Protein AF-A0A957RPV6-F1 (afdb_monomer_lite)

pLDDT: mean 77.23, std 12.32, range [49.19, 95.44]

Radius of gyration: 27.07 Å; chains: 1; bounding box: 62×51×70 Å

Foldseek 3Di:
DLVVLLVVLLPDLFDDCVSVVVSVVVVVVVVVVLVVCCVPVHVVVSVVVVCVVVVVVVVVVVVVLVVQQVPDDDLFFDRHDDQKDWDPQLVVVLVVQLVLCCVLPVGSQEAAEEEEDAPDGDPQNCVSNVSRPNYDYYPAAAPVNCVVVVQVVVPQSRDHKYKYWPVCVVVHHDDDQKDKDKTWTMFGHDPVLAQDDDPPDPPVVPDVSCCCNRHVSQVSCCVPGVGDPDRTDTTMMMIIDGD

Structure (mmCIF, N/CA/C/O backbone):
data_AF-A0A957RPV6-F1
#
_entry.id   AF-A0A957RPV6-F1
#
loop_
_atom_site.group_PDB
_atom_site.id
_atom_site.type_symbol
_atom_site.label_atom_id
_atom_site.label_alt_id
_atom_site.label_comp_id
_atom_site.label_asym_id
_atom_site.label_entity_id
_atom_site.label_seq_id
_atom_site.pdbx_PDB_ins_code
_atom_site.Cartn_x
_atom_site.Cartn_y
_atom_site.Cartn_z
_atom_site.occupancy
_atom_site.B_iso_or_equiv
_atom_site.auth_seq_id
_atom_site.auth_comp_id
_atom_site.auth_asym_id
_atom_site.auth_atom_id
_atom_site.pdbx_PDB_model_num
ATOM 1 N N . ALA A 1 1 ? 30.467 -0.578 -17.329 1.00 50.47 1 ALA A N 1
ATOM 2 C CA . ALA A 1 1 ? 31.088 0.762 -17.225 1.00 50.47 1 ALA A CA 1
ATOM 3 C C . ALA A 1 1 ? 30.046 1.878 -17.098 1.00 50.47 1 ALA A C 1
ATOM 5 O O . ALA A 1 1 ? 30.067 2.561 -16.087 1.00 50.47 1 ALA A O 1
ATOM 6 N N . GLY A 1 2 ? 29.098 2.039 -18.035 1.00 51.81 2 GLY A N 1
ATOM 7 C CA . GLY A 1 2 ? 28.093 3.123 -17.979 1.00 51.81 2 GLY A CA 1
ATOM 8 C C . GLY A 1 2 ? 27.255 3.182 -16.691 1.00 51.81 2 GLY A C 1
ATOM 9 O O . GLY A 1 2 ? 27.074 4.257 -16.133 1.00 51.81 2 GLY A O 1
ATOM 10 N N . ALA A 1 3 ? 26.837 2.031 -16.149 1.00 54.25 3 ALA A N 1
ATOM 11 C CA . ALA A 1 3 ? 26.107 1.977 -14.876 1.00 54.25 3 ALA A CA 1
ATOM 12 C C . ALA A 1 3 ? 26.924 2.502 -13.676 1.00 54.25 3 ALA A C 1
ATOM 14 O O . ALA A 1 3 ? 26.366 3.135 -12.790 1.00 54.25 3 ALA A O 1
ATOM 15 N N . ILE A 1 4 ? 28.245 2.289 -13.669 1.00 61.09 4 ILE A N 1
ATOM 16 C CA . ILE A 1 4 ? 29.150 2.757 -12.604 1.00 61.09 4 ILE A CA 1
ATOM 17 C C . ILE A 1 4 ? 29.289 4.283 -12.665 1.00 61.09 4 ILE A C 1
ATOM 19 O O . ILE A 1 4 ? 29.275 4.951 -11.637 1.00 61.09 4 ILE A O 1
ATOM 23 N N . TRP A 1 5 ? 29.347 4.844 -13.874 1.00 58.66 5 TRP A N 1
ATOM 24 C CA . TRP A 1 5 ? 29.376 6.293 -14.076 1.00 58.66 5 TRP A CA 1
ATOM 25 C C . TRP A 1 5 ? 28.043 6.963 -13.735 1.00 58.66 5 TRP A C 1
ATOM 27 O O . TRP A 1 5 ? 28.047 8.044 -13.159 1.00 58.66 5 TRP A O 1
ATOM 37 N N . LEU A 1 6 ? 26.913 6.304 -14.007 1.00 61.31 6 LEU A N 1
ATOM 38 C CA . LEU A 1 6 ? 25.592 6.750 -13.554 1.00 61.31 6 LEU A CA 1
ATOM 39 C C . LEU A 1 6 ? 25.479 6.744 -12.023 1.00 61.31 6 LEU A C 1
ATOM 41 O O . LEU A 1 6 ? 24.984 7.702 -11.443 1.00 61.31 6 LEU A O 1
ATOM 45 N N . VAL A 1 7 ? 25.980 5.700 -11.359 1.00 63.81 7 VAL A N 1
ATOM 46 C CA . VAL A 1 7 ? 26.051 5.624 -9.889 1.00 63.81 7 VAL A CA 1
ATOM 47 C C . VAL A 1 7 ? 26.900 6.766 -9.320 1.00 63.81 7 VAL A C 1
ATOM 49 O O . VAL A 1 7 ? 26.442 7.472 -8.423 1.00 63.81 7 VAL A O 1
ATOM 52 N N . ALA A 1 8 ? 28.089 6.996 -9.884 1.00 64.19 8 ALA A N 1
ATOM 53 C CA . ALA A 1 8 ? 28.984 8.077 -9.473 1.00 64.19 8 ALA A CA 1
ATOM 54 C C . ALA A 1 8 ? 28.375 9.472 -9.707 1.00 64.19 8 ALA A C 1
ATOM 56 O O . ALA A 1 8 ? 28.520 10.355 -8.866 1.00 64.19 8 ALA A O 1
ATOM 57 N N . LEU A 1 9 ? 27.644 9.659 -10.812 1.00 64.44 9 LEU A N 1
ATOM 58 C CA . LEU A 1 9 ? 26.913 10.890 -11.115 1.00 64.44 9 LEU A CA 1
ATOM 59 C C . LEU A 1 9 ? 25.858 11.179 -10.039 1.00 64.44 9 LEU A C 1
ATOM 61 O O . LEU A 1 9 ? 25.824 12.273 -9.486 1.00 64.44 9 LEU A O 1
ATOM 65 N N . VAL A 1 10 ? 25.021 10.189 -9.721 1.00 61.78 10 VAL A N 1
ATOM 66 C CA . VAL A 1 10 ? 23.918 10.333 -8.759 1.00 61.78 10 VAL A CA 1
ATOM 67 C C . VAL A 1 10 ? 24.421 10.631 -7.342 1.00 61.78 10 VAL A C 1
ATOM 69 O O . VAL A 1 10 ? 23.746 11.319 -6.564 1.00 61.78 10 VAL A O 1
ATOM 72 N N . ASP A 1 11 ? 25.611 10.139 -7.000 1.00 63.66 11 ASP A N 1
ATOM 73 C CA . ASP A 1 11 ? 26.212 10.405 -5.698 1.00 63.66 11 ASP A CA 1
ATOM 74 C C . ASP A 1 11 ? 26.981 11.733 -5.641 1.00 63.66 11 ASP A C 1
ATOM 76 O O . ASP A 1 11 ? 27.025 12.375 -4.587 1.00 63.66 11 ASP A O 1
ATOM 80 N N . SER A 1 12 ? 27.485 12.213 -6.783 1.00 61.56 12 SER A N 1
ATOM 81 C CA . SER A 1 12 ? 28.181 13.495 -6.880 1.00 61.56 12 SER A CA 1
ATOM 82 C C . SER A 1 12 ? 27.259 14.682 -6.557 1.00 61.56 12 SER A C 1
ATOM 84 O O . SER A 1 12 ? 26.173 14.846 -7.117 1.00 61.56 12 SER A O 1
ATOM 86 N N . GLN A 1 13 ? 27.692 15.527 -5.617 1.00 56.91 13 GLN A N 1
ATOM 87 C CA . GLN A 1 13 ? 26.966 16.743 -5.222 1.00 56.91 13 GLN A CA 1
ATOM 88 C C . GLN A 1 13 ? 27.182 17.918 -6.187 1.00 56.91 13 GLN A C 1
ATOM 90 O O . GLN A 1 13 ? 26.476 18.917 -6.099 1.00 56.91 13 GLN A O 1
ATOM 95 N N . ILE A 1 14 ? 28.150 17.804 -7.100 1.00 58.06 14 ILE A N 1
ATOM 96 C CA . ILE A 1 14 ? 28.590 18.881 -7.986 1.00 58.06 14 ILE A CA 1
ATOM 97 C C . ILE A 1 14 ? 28.257 18.508 -9.431 1.00 58.06 14 ILE A C 1
ATOM 99 O O . ILE A 1 14 ? 28.672 17.444 -9.894 1.00 58.06 14 ILE A O 1
ATOM 103 N N . VAL A 1 15 ? 27.560 19.393 -10.154 1.00 52.28 15 VAL A N 1
ATOM 104 C CA . VAL A 1 15 ? 27.374 19.292 -11.607 1.00 52.28 15 VAL A CA 1
ATOM 105 C C . VAL A 1 15 ? 28.729 19.456 -12.263 1.00 52.28 15 VAL A C 1
ATOM 107 O O . VAL A 1 15 ? 29.213 20.557 -12.504 1.00 52.28 15 VAL A O 1
ATOM 110 N N . SER A 1 16 ? 29.356 18.334 -12.575 1.00 59.56 16 SER A N 1
ATOM 111 C CA . SER A 1 16 ? 30.389 18.304 -13.595 1.00 59.56 16 SER A CA 1
ATOM 112 C C . SER A 1 16 ? 29.734 17.767 -14.866 1.00 59.56 16 SER A C 1
ATOM 114 O O . SER A 1 16 ? 29.101 16.715 -14.858 1.00 59.56 16 SER A O 1
ATOM 116 N N . GLY A 1 17 ? 29.849 18.488 -15.985 1.00 58.00 17 GLY A N 1
ATOM 117 C CA . GLY A 1 17 ? 29.383 17.985 -17.289 1.00 58.00 17 GLY A CA 1
ATOM 118 C C . GLY A 1 17 ? 30.161 16.743 -17.749 1.00 58.00 17 GLY A C 1
ATOM 119 O O . GLY A 1 17 ? 29.689 15.950 -18.559 1.00 58.00 17 GLY A O 1
ATOM 120 N N . GLN A 1 18 ? 31.350 16.540 -17.183 1.00 61.31 18 GLN A N 1
ATOM 121 C CA . GLN A 1 18 ? 32.288 15.473 -17.508 1.00 61.31 18 GLN A CA 1
ATOM 122 C C . GLN A 1 18 ? 31.727 14.043 -17.331 1.00 61.31 18 GLN A C 1
ATOM 124 O O . GLN A 1 18 ? 31.841 13.264 -18.279 1.00 61.31 18 GLN A O 1
ATOM 129 N N . PRO A 1 19 ? 31.088 13.651 -16.210 1.00 62.94 19 PRO A N 1
ATOM 130 C CA . PRO A 1 19 ? 30.447 12.339 -16.068 1.00 62.94 19 PRO A CA 1
ATOM 131 C C . PRO A 1 19 ? 29.259 12.124 -17.019 1.00 62.94 19 PRO A C 1
ATOM 133 O O . PRO A 1 19 ? 29.099 11.014 -17.527 1.00 62.94 19 PRO A O 1
ATOM 136 N N . TRP A 1 20 ? 28.473 13.164 -17.322 1.00 58.56 20 TRP A N 1
ATOM 137 C CA . TRP A 1 20 ? 27.361 13.088 -18.283 1.00 58.56 20 TRP A CA 1
ATOM 138 C C . TRP A 1 20 ? 27.867 12.795 -19.701 1.00 58.56 20 TRP A C 1
ATOM 140 O O . TRP A 1 20 ? 27.419 11.846 -20.348 1.00 58.56 20 TRP A O 1
ATOM 150 N N . PHE A 1 21 ? 28.874 13.552 -20.151 1.00 70.75 21 PHE A N 1
ATOM 151 C CA . PHE A 1 21 ? 29.533 13.332 -21.439 1.00 70.75 21 PHE A CA 1
ATOM 152 C C . PHE A 1 21 ? 30.229 11.972 -21.503 1.00 70.75 21 PHE A C 1
ATOM 154 O O . PHE A 1 21 ? 30.097 11.262 -22.496 1.00 70.75 21 PHE A O 1
ATOM 161 N N . THR A 1 22 ? 30.923 11.566 -20.440 1.00 72.56 22 THR A N 1
ATOM 162 C CA . THR A 1 22 ? 31.621 10.271 -20.397 1.00 72.56 22 THR A CA 1
ATOM 163 C C . THR A 1 22 ? 30.636 9.102 -20.479 1.00 72.56 22 THR A C 1
ATOM 165 O O . THR A 1 22 ? 30.863 8.153 -21.230 1.00 72.56 22 THR A O 1
ATOM 168 N N . GLY A 1 23 ? 29.509 9.179 -19.764 1.00 70.69 23 GLY A N 1
ATOM 169 C CA . GLY A 1 23 ? 28.440 8.185 -19.842 1.00 70.69 23 GLY A CA 1
ATOM 170 C C . GLY A 1 23 ? 27.848 8.071 -21.249 1.00 70.69 23 GLY A C 1
ATOM 171 O O . GLY A 1 23 ? 27.766 6.965 -21.789 1.00 70.69 23 GLY A O 1
ATOM 172 N N . LEU A 1 24 ? 27.511 9.209 -21.869 1.00 77.25 24 LEU A N 1
ATOM 173 C CA . LEU A 1 24 ? 27.010 9.263 -23.246 1.00 77.25 24 LEU A CA 1
ATOM 174 C C . LEU A 1 24 ? 28.010 8.689 -24.251 1.00 77.25 24 LEU A C 1
ATOM 176 O O . LEU A 1 24 ? 27.625 7.884 -25.095 1.00 77.25 24 LEU A O 1
ATOM 180 N N . ILE A 1 25 ? 29.290 9.050 -24.135 1.00 78.62 25 ILE A N 1
ATOM 181 C CA . ILE A 1 25 ? 30.355 8.560 -25.017 1.00 78.62 25 ILE A CA 1
ATOM 182 C C . ILE A 1 25 ? 30.488 7.042 -24.909 1.00 78.62 25 ILE A C 1
ATOM 184 O O . ILE A 1 25 ? 30.585 6.374 -25.932 1.00 78.62 25 ILE A O 1
ATOM 188 N N . ILE A 1 26 ? 30.439 6.473 -23.701 1.00 77.62 26 ILE A N 1
ATOM 189 C CA . ILE A 1 26 ? 30.526 5.018 -23.508 1.00 77.62 26 ILE A CA 1
ATOM 190 C C . ILE A 1 26 ? 29.322 4.303 -24.134 1.00 77.62 26 ILE A C 1
ATOM 192 O O . ILE A 1 26 ? 29.495 3.260 -24.769 1.00 77.62 26 ILE A O 1
ATOM 196 N N . VAL A 1 27 ? 28.109 4.842 -23.977 1.00 78.75 27 VAL A N 1
ATOM 197 C CA . VAL A 1 27 ? 26.897 4.272 -24.593 1.00 78.75 27 VAL A CA 1
ATOM 198 C C . VAL A 1 27 ? 26.963 4.375 -26.117 1.00 78.75 27 VAL A C 1
ATOM 200 O O . VAL A 1 27 ? 26.711 3.384 -26.801 1.00 78.75 27 VAL A O 1
ATOM 203 N N . ALA A 1 28 ? 27.368 5.529 -26.648 1.00 80.06 28 ALA A N 1
ATOM 204 C CA . ALA A 1 28 ? 27.536 5.749 -28.080 1.00 80.06 28 ALA A CA 1
ATOM 205 C C . ALA A 1 28 ? 28.601 4.816 -28.676 1.00 80.06 28 ALA A C 1
ATOM 207 O O . ALA A 1 28 ? 28.332 4.149 -29.669 1.00 80.06 28 ALA A O 1
ATOM 208 N N . LEU A 1 29 ? 29.768 4.684 -28.034 1.00 83.75 29 LEU A N 1
ATOM 209 C CA . LEU A 1 29 ? 30.806 3.725 -28.428 1.00 83.75 29 LEU A CA 1
ATOM 210 C C . LEU A 1 29 ? 30.288 2.289 -28.399 1.00 83.75 29 LEU A C 1
ATOM 212 O O . LEU A 1 29 ? 30.548 1.531 -29.327 1.00 83.75 29 LEU A O 1
ATOM 216 N N . SER A 1 30 ? 29.521 1.921 -27.371 1.00 80.81 30 SER A N 1
ATOM 217 C CA . SER A 1 30 ? 28.928 0.583 -27.279 1.00 80.81 30 SER A CA 1
ATOM 218 C C . SER A 1 30 ? 27.969 0.320 -28.444 1.00 80.81 30 SER A C 1
ATOM 220 O O . SER A 1 30 ? 28.040 -0.738 -29.064 1.00 80.81 30 SER A O 1
ATOM 222 N N . LEU A 1 31 ? 27.115 1.289 -28.792 1.00 82.56 31 LEU A N 1
ATOM 223 C CA . LEU A 1 31 ? 26.219 1.206 -29.950 1.00 82.56 31 LEU A CA 1
ATOM 224 C C . LEU A 1 31 ? 26.988 1.108 -31.270 1.00 82.56 31 LEU A C 1
ATOM 226 O O . LEU A 1 31 ? 26.661 0.269 -32.104 1.00 82.56 31 LEU A O 1
ATOM 230 N N . VAL A 1 32 ? 28.032 1.917 -31.448 1.00 85.50 32 VAL A N 1
ATOM 231 C CA . VAL A 1 32 ? 28.879 1.893 -32.648 1.00 85.50 32 VAL A CA 1
ATOM 232 C C . VAL A 1 32 ? 29.560 0.535 -32.808 1.00 85.50 32 VAL A C 1
ATOM 234 O O . VAL A 1 32 ? 29.538 -0.025 -33.901 1.00 85.50 32 VAL A O 1
ATOM 237 N N . VAL A 1 33 ? 30.093 -0.044 -31.729 1.00 84.44 33 VAL A N 1
ATOM 238 C CA . VAL A 1 33 ? 30.670 -1.398 -31.749 1.00 84.44 33 VAL A CA 1
ATOM 239 C C . VAL A 1 33 ? 29.626 -2.431 -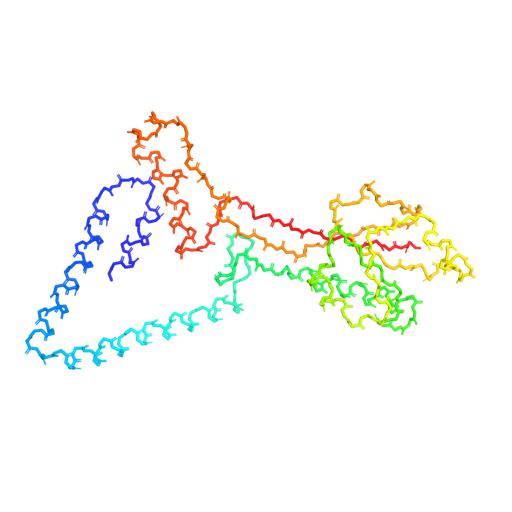32.174 1.00 84.44 33 VAL A C 1
ATOM 241 O O . VAL A 1 33 ? 29.920 -3.276 -33.016 1.00 84.44 33 VAL A O 1
ATOM 244 N N . TRP A 1 34 ? 28.396 -2.338 -31.662 1.00 79.62 34 TRP A N 1
ATOM 245 C CA . TRP A 1 34 ? 27.298 -3.223 -32.062 1.00 79.62 34 TRP A CA 1
ATOM 246 C C . TRP A 1 34 ? 26.922 -3.083 -33.541 1.00 79.62 34 TRP A C 1
ATOM 248 O O . TRP A 1 34 ? 26.699 -4.094 -34.203 1.00 79.62 34 TRP A O 1
ATOM 258 N N . VAL A 1 35 ? 26.881 -1.859 -34.074 1.00 79.94 35 VAL A N 1
ATOM 259 C CA . VAL A 1 35 ? 26.570 -1.594 -35.489 1.00 79.94 35 VAL A CA 1
ATOM 260 C C . VAL A 1 35 ? 27.681 -2.110 -36.405 1.00 79.94 35 VAL A C 1
ATOM 262 O O . VAL A 1 35 ? 27.394 -2.798 -37.383 1.00 79.94 35 VAL A O 1
ATOM 265 N N . ILE A 1 36 ? 28.947 -1.840 -36.070 1.00 83.06 36 ILE A N 1
ATOM 266 C CA . ILE A 1 36 ? 30.106 -2.335 -36.828 1.00 83.06 36 ILE A CA 1
ATOM 267 C C . ILE A 1 36 ? 30.135 -3.867 -36.805 1.00 83.06 36 ILE A C 1
ATOM 269 O O . ILE A 1 36 ? 30.323 -4.497 -37.844 1.00 83.06 36 ILE A O 1
ATOM 273 N N . TYR A 1 37 ? 29.889 -4.477 -35.644 1.00 80.50 37 TYR A N 1
ATOM 274 C CA . TYR A 1 37 ? 29.819 -5.929 -35.512 1.00 80.50 37 TYR A CA 1
ATOM 275 C C . TYR A 1 37 ? 28.658 -6.530 -36.315 1.00 80.50 37 TYR A C 1
ATOM 277 O O . TYR A 1 37 ? 28.858 -7.513 -37.022 1.00 80.50 37 TYR A O 1
ATOM 285 N N . GLY A 1 38 ? 27.465 -5.930 -36.270 1.00 78.06 38 GLY A N 1
ATOM 286 C CA . GLY A 1 38 ? 26.309 -6.379 -37.054 1.00 78.06 38 GLY A CA 1
ATOM 287 C C . GLY A 1 38 ? 26.544 -6.303 -38.563 1.00 78.06 38 GLY A C 1
ATOM 288 O O . GLY A 1 38 ? 26.146 -7.210 -39.295 1.00 78.06 38 GLY A O 1
ATOM 289 N N . PHE A 1 39 ? 27.259 -5.272 -39.017 1.00 82.81 39 PHE A N 1
ATOM 290 C CA . PHE A 1 39 ? 27.654 -5.119 -40.414 1.00 82.81 39 PHE A CA 1
ATOM 291 C C . PHE A 1 39 ? 28.691 -6.167 -40.856 1.00 82.81 39 PHE A C 1
ATOM 293 O O . PHE A 1 39 ? 28.585 -6.692 -41.960 1.00 82.81 39 PHE A O 1
ATOM 300 N N . TRP A 1 40 ? 29.666 -6.506 -40.003 1.00 80.19 40 TRP A N 1
ATOM 301 C CA . TRP A 1 40 ? 30.774 -7.411 -40.355 1.00 80.19 40 TRP A CA 1
ATOM 302 C C . TRP A 1 40 ? 30.456 -8.902 -40.140 1.00 80.19 40 TRP A C 1
ATOM 304 O O . TRP A 1 40 ? 30.838 -9.741 -40.949 1.00 80.19 40 TRP A O 1
ATOM 314 N N . ALA A 1 41 ? 29.749 -9.243 -39.059 1.00 78.06 41 ALA A N 1
ATOM 315 C CA . ALA A 1 41 ? 29.411 -10.619 -38.674 1.00 78.06 41 ALA A CA 1
ATOM 316 C C . ALA A 1 41 ? 28.014 -11.066 -39.150 1.00 78.06 41 ALA A C 1
ATOM 318 O O . ALA A 1 41 ? 27.671 -12.244 -39.056 1.00 78.06 41 ALA A O 1
ATOM 319 N N . GLY A 1 42 ? 27.205 -10.137 -39.664 1.00 83.44 42 GLY A N 1
ATOM 320 C CA . GLY A 1 42 ? 25.847 -10.385 -40.134 1.00 83.44 42 GLY A CA 1
ATOM 321 C C . GLY A 1 42 ? 24.777 -10.172 -39.057 1.00 83.44 42 GLY A C 1
ATOM 322 O O . GLY A 1 42 ? 24.879 -10.626 -37.913 1.00 83.44 42 GLY A O 1
ATOM 323 N N . TRP A 1 43 ? 23.683 -9.524 -39.463 1.00 81.06 43 TRP A N 1
ATOM 324 C CA . TRP A 1 43 ? 22.572 -9.125 -38.591 1.00 81.06 43 TRP A CA 1
ATOM 325 C C . TRP A 1 43 ? 21.897 -10.288 -37.849 1.00 81.06 43 TRP A C 1
ATOM 327 O O . TRP A 1 43 ? 21.434 -10.115 -36.725 1.00 81.06 43 TRP A O 1
ATOM 337 N N . GLY A 1 44 ? 21.873 -11.491 -38.432 1.00 82.81 44 GLY A N 1
ATOM 338 C CA . GLY A 1 44 ? 21.270 -12.668 -37.797 1.00 82.81 44 GLY A CA 1
ATOM 339 C C . GLY A 1 44 ? 22.041 -13.173 -36.569 1.00 82.81 44 GLY A C 1
ATOM 340 O O . GLY A 1 44 ? 21.429 -13.525 -35.560 1.00 82.81 44 GLY A O 1
ATOM 341 N N . LEU A 1 45 ? 23.379 -13.182 -36.625 1.00 82.31 45 LEU A N 1
ATOM 342 C CA . LEU A 1 45 ? 24.225 -13.552 -35.483 1.00 82.31 45 LEU A CA 1
ATOM 343 C C . LEU A 1 45 ? 24.192 -12.465 -34.407 1.00 82.31 45 LEU A C 1
ATOM 345 O O . LEU A 1 45 ? 24.051 -12.781 -33.225 1.00 82.31 45 LEU A O 1
ATOM 349 N N . MET A 1 46 ? 24.217 -11.196 -34.823 1.00 81.75 46 MET A N 1
ATOM 350 C CA . MET A 1 46 ? 24.040 -10.046 -33.936 1.00 81.75 46 MET A CA 1
ATOM 351 C C . MET A 1 46 ? 22.716 -10.125 -33.162 1.00 81.75 46 MET A C 1
ATOM 353 O O . MET A 1 46 ? 22.725 -10.004 -31.941 1.00 81.75 46 MET A O 1
ATOM 357 N N . ALA A 1 47 ? 21.591 -10.385 -33.836 1.00 79.56 47 ALA A N 1
ATOM 358 C CA . ALA A 1 47 ? 20.279 -10.467 -33.195 1.00 79.56 47 ALA A CA 1
ATOM 359 C C . ALA A 1 47 ? 20.203 -11.594 -32.151 1.00 79.56 47 ALA A C 1
ATOM 361 O O . ALA A 1 47 ? 19.645 -11.399 -31.073 1.00 79.56 47 ALA A O 1
ATOM 362 N N . ARG A 1 48 ? 20.811 -12.756 -32.429 1.00 85.38 48 ARG A N 1
ATOM 363 C CA . ARG A 1 48 ? 20.892 -13.864 -31.461 1.00 85.38 48 ARG A CA 1
ATOM 364 C C . ARG A 1 48 ? 21.752 -13.499 -30.256 1.00 85.38 48 ARG A C 1
ATOM 366 O O . ARG A 1 48 ? 21.346 -13.744 -29.125 1.00 85.38 48 ARG A O 1
ATOM 373 N N . LEU A 1 49 ? 22.915 -12.890 -30.486 1.00 85.94 49 LEU A N 1
ATOM 374 C CA . LEU A 1 49 ? 23.800 -12.448 -29.409 1.00 85.94 49 LEU A CA 1
ATOM 375 C C . LEU A 1 49 ? 23.123 -11.375 -28.543 1.00 85.94 49 LEU A C 1
ATOM 377 O O . LEU A 1 49 ? 23.196 -11.436 -27.319 1.00 85.94 49 LEU A O 1
ATOM 381 N N . ALA A 1 50 ? 22.421 -10.430 -29.175 1.00 81.06 50 ALA A N 1
ATOM 382 C CA . ALA A 1 50 ? 21.644 -9.400 -28.497 1.00 81.06 50 ALA A CA 1
ATOM 383 C C . ALA A 1 50 ? 20.533 -10.036 -27.661 1.00 81.06 50 ALA A C 1
ATOM 385 O O . ALA A 1 50 ? 20.395 -9.707 -26.488 1.00 81.06 50 ALA A O 1
ATOM 386 N N . PHE A 1 51 ? 19.796 -10.997 -28.219 1.00 87.12 51 PHE A N 1
ATOM 387 C CA . PHE A 1 51 ? 18.765 -11.726 -27.489 1.00 87.12 51 PHE A CA 1
ATOM 388 C C . PHE A 1 51 ? 19.321 -12.414 -26.236 1.00 87.12 51 PHE A C 1
ATOM 390 O O . PHE A 1 51 ? 18.763 -12.236 -25.157 1.00 87.12 51 PHE A O 1
ATOM 397 N N . TYR A 1 52 ? 20.442 -13.137 -26.335 1.00 89.06 52 TYR A N 1
ATOM 398 C CA . TYR A 1 52 ? 21.064 -13.761 -25.161 1.00 89.06 52 TYR A CA 1
ATOM 399 C C . TYR A 1 52 ? 21.566 -12.732 -24.151 1.00 89.06 52 TYR A C 1
ATOM 401 O O . TYR A 1 52 ? 21.370 -12.909 -22.951 1.00 89.06 52 TYR A O 1
ATOM 409 N N . PHE A 1 53 ? 22.181 -11.647 -24.618 1.00 84.75 53 PHE A N 1
ATOM 410 C CA . PHE A 1 53 ? 22.701 -10.598 -23.749 1.00 84.75 53 PHE A CA 1
ATOM 411 C C . PHE A 1 53 ? 21.581 -9.871 -22.994 1.00 84.75 53 PHE A C 1
ATOM 413 O O . PHE A 1 53 ? 21.605 -9.804 -21.766 1.00 84.75 53 PHE A O 1
ATOM 420 N N . TYR A 1 54 ? 20.575 -9.360 -23.707 1.00 83.56 54 TYR A N 1
ATOM 421 C CA . TYR A 1 54 ? 19.435 -8.676 -23.100 1.00 83.56 54 TYR A CA 1
ATOM 422 C C . TYR A 1 54 ? 18.559 -9.638 -22.297 1.00 83.56 54 TYR A C 1
ATOM 424 O O . TYR A 1 54 ? 18.059 -9.255 -21.245 1.00 83.56 54 TYR A O 1
ATOM 432 N N . GLY A 1 55 ? 18.424 -10.892 -22.730 1.00 90.00 55 GLY A N 1
ATOM 433 C CA . GLY A 1 55 ? 17.741 -11.939 -21.975 1.00 90.00 55 GLY A CA 1
ATOM 434 C C . GLY A 1 55 ? 18.431 -12.225 -20.641 1.00 90.00 55 GLY A C 1
ATOM 435 O O . GLY A 1 55 ? 17.775 -12.221 -19.604 1.00 90.00 55 GLY A O 1
ATOM 436 N N . ALA A 1 56 ? 19.756 -12.388 -20.638 1.00 88.62 56 ALA A N 1
ATOM 437 C CA . ALA A 1 56 ? 20.535 -12.562 -19.413 1.00 88.62 56 ALA A CA 1
ATOM 438 C C . ALA A 1 56 ? 20.473 -11.321 -18.509 1.00 88.62 56 ALA A C 1
ATOM 440 O O . ALA A 1 56 ? 20.346 -11.455 -17.294 1.00 88.62 56 ALA A O 1
ATOM 441 N N . LEU A 1 57 ? 20.512 -10.118 -19.092 1.00 84.88 57 LEU A N 1
ATOM 442 C CA . LEU A 1 57 ? 20.354 -8.861 -18.360 1.00 84.88 57 LEU A CA 1
ATOM 443 C C . LEU A 1 57 ? 18.980 -8.780 -17.682 1.00 84.88 57 LEU A C 1
ATOM 445 O O . LEU A 1 57 ? 18.904 -8.475 -16.494 1.00 84.88 57 LEU A O 1
ATOM 449 N N . LEU A 1 58 ? 17.906 -9.068 -18.420 1.00 85.38 58 LEU A N 1
ATOM 450 C CA . LEU A 1 58 ? 16.545 -9.081 -17.890 1.00 85.38 58 LEU A CA 1
ATOM 451 C C . LEU A 1 58 ? 16.396 -10.137 -16.798 1.00 85.38 58 LEU A C 1
ATOM 453 O O . LEU A 1 58 ? 15.864 -9.825 -15.741 1.00 85.38 58 LEU A O 1
ATOM 457 N N . LEU A 1 59 ? 16.939 -11.338 -16.998 1.00 88.69 59 LEU A N 1
ATOM 458 C CA . LEU A 1 59 ? 16.910 -12.405 -16.000 1.00 88.69 59 LEU A CA 1
ATOM 459 C C . LEU A 1 59 ? 17.658 -11.999 -14.724 1.00 88.69 59 LEU A C 1
ATOM 461 O O . LEU A 1 59 ? 17.138 -12.178 -13.626 1.00 88.69 59 LEU A O 1
ATOM 465 N N . ALA A 1 60 ? 18.838 -11.387 -14.848 1.00 83.50 60 ALA A N 1
ATOM 466 C CA . ALA A 1 60 ? 19.581 -10.858 -13.707 1.00 83.50 60 ALA A CA 1
ATOM 467 C C . ALA A 1 60 ? 18.804 -9.750 -12.975 1.00 83.50 60 ALA A C 1
ATOM 469 O O . ALA A 1 60 ? 18.797 -9.717 -11.744 1.00 83.50 60 ALA A O 1
ATOM 470 N N . LEU A 1 61 ? 18.118 -8.867 -13.712 1.00 79.00 61 LEU A N 1
ATOM 471 C CA . LEU A 1 61 ? 17.238 -7.850 -13.132 1.00 79.00 61 LEU A CA 1
ATOM 472 C C . LEU A 1 61 ? 16.051 -8.485 -12.403 1.00 79.00 61 LEU A C 1
ATOM 474 O O . LEU A 1 61 ? 15.768 -8.081 -11.282 1.00 79.00 61 LEU A O 1
ATOM 478 N N . THR A 1 62 ? 15.410 -9.506 -12.975 1.00 80.88 62 THR A N 1
ATOM 479 C CA . THR A 1 62 ? 14.310 -10.234 -12.331 1.00 80.88 62 THR A CA 1
ATOM 480 C C . THR A 1 62 ? 14.771 -10.901 -11.040 1.00 80.88 62 THR A C 1
ATOM 482 O O . THR A 1 62 ? 14.166 -10.671 -9.998 1.00 80.88 62 THR A O 1
ATOM 485 N N . VAL A 1 63 ? 15.877 -11.653 -11.071 1.00 83.69 63 VAL A N 1
ATOM 486 C CA . VAL A 1 63 ? 16.444 -12.305 -9.877 1.00 83.69 63 VAL A CA 1
ATOM 487 C C . VAL A 1 63 ? 16.784 -11.271 -8.806 1.00 83.69 63 VAL A C 1
ATOM 489 O O . VAL A 1 63 ? 16.446 -11.458 -7.637 1.00 83.69 63 VAL A O 1
ATOM 492 N N . ARG A 1 64 ? 17.395 -10.144 -9.194 1.00 78.69 64 ARG A N 1
ATOM 493 C CA . ARG A 1 64 ? 17.679 -9.035 -8.279 1.00 78.69 64 ARG A CA 1
ATOM 494 C C . ARG A 1 64 ? 16.399 -8.460 -7.673 1.00 78.69 64 ARG A C 1
ATOM 496 O O . ARG A 1 64 ? 16.357 -8.261 -6.463 1.00 78.69 64 ARG A O 1
ATOM 503 N N . SER A 1 65 ? 15.372 -8.193 -8.478 1.00 69.12 65 SER A N 1
ATOM 504 C CA . SER A 1 65 ? 14.094 -7.656 -8.000 1.00 69.12 65 SER A CA 1
ATOM 505 C C . SER A 1 65 ? 13.405 -8.614 -7.029 1.00 69.12 65 SER A C 1
ATOM 507 O O . SER A 1 65 ? 12.954 -8.177 -5.974 1.00 69.12 65 SER A O 1
ATOM 509 N N . THR A 1 66 ? 13.387 -9.916 -7.329 1.00 78.81 66 THR A N 1
ATOM 510 C CA . THR A 1 66 ? 12.854 -10.950 -6.428 1.00 78.81 66 THR A CA 1
ATOM 511 C C . THR A 1 66 ? 13.641 -11.019 -5.123 1.00 78.81 66 THR A C 1
ATOM 513 O O . THR A 1 66 ? 13.049 -11.109 -4.051 1.00 78.81 66 THR A O 1
ATOM 516 N N . TRP A 1 67 ? 14.970 -10.929 -5.189 1.00 73.25 67 TRP A N 1
ATOM 517 C CA . TRP A 1 67 ? 15.809 -10.912 -3.994 1.00 73.25 67 TRP A CA 1
ATOM 518 C C . TRP A 1 67 ? 15.546 -9.680 -3.119 1.00 73.25 67 TRP A C 1
ATOM 520 O O . TRP A 1 67 ? 15.408 -9.807 -1.905 1.00 73.25 67 TRP A O 1
ATOM 530 N N . GLN A 1 68 ? 15.424 -8.493 -3.723 1.00 66.62 68 GLN A N 1
ATOM 531 C CA . GLN A 1 68 ? 15.118 -7.259 -2.991 1.00 66.62 68 GLN A CA 1
ATOM 532 C C . GLN A 1 68 ? 13.736 -7.301 -2.332 1.00 66.62 68 GLN A C 1
ATOM 534 O O . GLN A 1 68 ? 13.616 -6.882 -1.185 1.00 66.62 68 GLN A O 1
ATOM 539 N N . LEU A 1 69 ? 12.724 -7.863 -3.002 1.00 65.94 69 LEU A N 1
ATOM 540 C CA . LEU A 1 69 ? 11.387 -8.065 -2.424 1.00 65.94 69 LEU A CA 1
ATOM 541 C C . LEU A 1 69 ? 11.410 -8.926 -1.155 1.00 65.94 69 LEU A C 1
ATOM 543 O O . LEU A 1 69 ? 10.572 -8.744 -0.282 1.00 65.94 69 LEU A O 1
ATOM 547 N N . ASN A 1 70 ? 12.363 -9.854 -1.048 1.00 67.69 70 ASN A N 1
ATOM 548 C CA . ASN A 1 70 ? 12.447 -10.773 0.083 1.00 67.69 70 ASN A CA 1
ATOM 549 C C . ASN A 1 70 ? 13.275 -10.226 1.263 1.00 67.69 70 ASN A C 1
ATOM 551 O O . ASN A 1 70 ? 13.269 -10.818 2.336 1.00 67.69 70 ASN A O 1
ATOM 555 N N . GLN A 1 71 ? 14.043 -9.148 1.066 1.00 60.12 71 GLN A N 1
ATOM 556 C CA . GLN A 1 71 ? 15.071 -8.709 2.026 1.00 60.12 71 GLN A CA 1
ATOM 557 C C . GLN A 1 71 ? 15.008 -7.218 2.392 1.00 60.12 71 GLN A C 1
ATOM 559 O O . GLN A 1 71 ? 15.638 -6.815 3.366 1.00 60.12 71 GLN A O 1
ATOM 564 N N . MET A 1 72 ? 14.298 -6.374 1.634 1.00 57.69 72 MET A N 1
ATOM 565 C CA . MET A 1 72 ? 14.289 -4.922 1.852 1.00 57.69 72 MET A CA 1
ATOM 566 C C . MET A 1 72 ? 12.910 -4.427 2.291 1.00 57.69 72 MET A C 1
ATOM 568 O O . MET A 1 72 ? 12.065 -4.100 1.463 1.00 57.69 72 MET A O 1
ATOM 572 N N . PHE A 1 73 ? 12.728 -4.307 3.607 1.00 58.81 73 PHE A N 1
ATOM 573 C CA . PHE A 1 73 ? 11.702 -3.460 4.212 1.00 58.81 73 PHE A CA 1
ATOM 574 C C . PHE A 1 73 ? 12.419 -2.275 4.859 1.00 58.81 73 PHE A C 1
ATOM 576 O O . PHE A 1 73 ? 13.032 -2.409 5.915 1.00 58.81 73 PHE A O 1
ATOM 583 N N . GLY A 1 74 ? 12.421 -1.127 4.187 1.00 62.47 74 GLY A N 1
ATOM 584 C CA . GLY A 1 74 ? 12.977 0.106 4.730 1.00 62.47 74 GLY A CA 1
ATOM 585 C C . GLY A 1 74 ? 11.992 1.243 4.526 1.00 62.47 74 GLY A C 1
ATOM 586 O O . GLY A 1 74 ? 11.582 1.498 3.402 1.00 62.47 74 GLY A O 1
ATOM 587 N N . LEU A 1 75 ? 11.650 1.973 5.589 1.00 62.88 75 LEU A N 1
ATOM 588 C CA . LEU A 1 75 ? 10.718 3.109 5.506 1.00 62.88 75 LEU A CA 1
ATOM 589 C C . LEU A 1 75 ? 11.167 4.158 4.466 1.00 62.88 75 LEU A C 1
ATOM 591 O O . LEU A 1 75 ? 10.353 4.762 3.780 1.00 62.88 75 LEU A O 1
ATOM 595 N N . MET A 1 76 ? 12.480 4.320 4.275 1.00 68.44 76 MET A N 1
ATOM 596 C CA . MET A 1 76 ? 13.062 5.277 3.322 1.00 68.44 76 MET A CA 1
ATOM 597 C C . MET A 1 76 ? 13.346 4.692 1.925 1.00 68.44 76 MET A C 1
ATOM 599 O O . MET A 1 76 ? 13.882 5.397 1.064 1.00 68.44 76 MET A O 1
ATOM 603 N N . GLN A 1 77 ? 13.040 3.410 1.696 1.00 69.88 77 GLN A N 1
ATOM 604 C CA . GLN A 1 77 ? 13.330 2.705 0.449 1.00 69.88 77 GLN A CA 1
ATOM 605 C C . GLN A 1 77 ? 12.178 1.735 0.100 1.00 69.88 77 GLN A C 1
ATOM 607 O O . GLN A 1 77 ? 12.099 0.664 0.701 1.00 69.88 77 GLN A O 1
ATOM 612 N N . PRO A 1 78 ? 11.304 2.064 -0.875 1.00 64.00 78 PRO A N 1
ATOM 613 C CA . PRO A 1 78 ? 10.253 1.176 -1.338 1.00 64.00 78 PRO A CA 1
ATOM 614 C C . PRO A 1 78 ? 10.844 -0.150 -1.815 1.00 64.00 78 PRO A C 1
ATOM 616 O O . PRO A 1 78 ? 11.836 -0.189 -2.553 1.00 64.00 78 PRO A O 1
ATOM 619 N N . GLY A 1 79 ? 10.185 -1.241 -1.436 1.00 62.16 79 GLY A N 1
ATOM 620 C CA . GLY A 1 79 ? 10.459 -2.561 -1.982 1.00 62.16 79 GLY A CA 1
ATOM 621 C C . GLY A 1 79 ? 9.929 -2.679 -3.415 1.00 62.16 79 GLY A C 1
ATOM 622 O O . GLY A 1 79 ? 8.734 -2.546 -3.669 1.00 62.16 79 GLY A O 1
ATOM 623 N N . GLY A 1 80 ? 10.806 -2.975 -4.374 1.00 64.12 80 GLY A N 1
ATOM 624 C CA . GLY A 1 80 ? 10.406 -3.283 -5.751 1.00 64.12 80 GLY A CA 1
ATOM 625 C C . GLY A 1 80 ? 10.042 -2.064 -6.614 1.00 64.12 80 GLY A C 1
ATOM 626 O O . GLY A 1 80 ? 10.726 -1.042 -6.596 1.00 64.12 80 GLY A O 1
ATOM 627 N N . ILE A 1 81 ? 9.021 -2.220 -7.467 1.00 66.31 81 ILE A N 1
ATOM 628 C CA . ILE A 1 81 ? 8.607 -1.230 -8.486 1.00 66.31 81 ILE A CA 1
ATOM 629 C C . ILE A 1 81 ? 7.266 -0.550 -8.180 1.00 66.31 81 ILE A C 1
ATOM 631 O O . ILE A 1 81 ? 6.807 0.268 -8.976 1.00 66.31 81 ILE A O 1
ATOM 635 N N . TRP A 1 82 ? 6.631 -0.897 -7.062 1.00 69.88 82 TRP A N 1
ATOM 636 C CA . TRP A 1 82 ? 5.282 -0.448 -6.731 1.00 69.88 82 TRP A CA 1
ATOM 637 C C . TRP A 1 82 ? 5.314 0.875 -5.952 1.00 69.88 82 TRP A C 1
ATOM 639 O O . TRP A 1 82 ? 6.185 1.053 -5.101 1.00 69.88 82 TRP A O 1
ATOM 649 N N . PRO A 1 83 ? 4.391 1.815 -6.234 1.00 73.12 83 PRO A N 1
ATOM 650 C CA . PRO A 1 83 ? 4.333 3.106 -5.547 1.00 73.12 83 PRO A CA 1
ATOM 651 C C . PRO A 1 83 ? 3.700 3.016 -4.155 1.00 73.12 83 PRO A C 1
ATOM 653 O O . PRO A 1 83 ? 3.779 3.96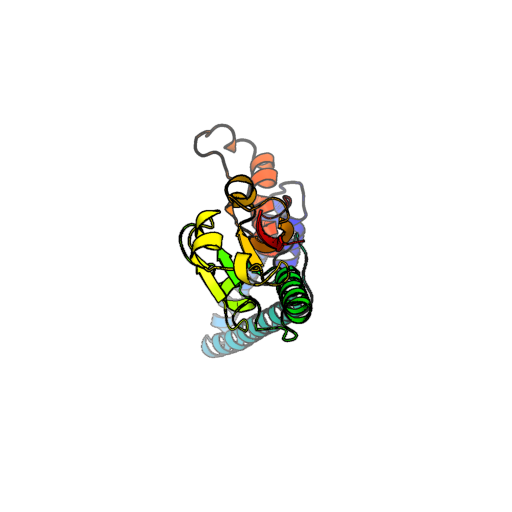8 -3.393 1.00 73.12 83 PRO A O 1
ATOM 656 N N . ALA A 1 84 ? 3.062 1.900 -3.816 1.00 79.19 84 ALA A N 1
ATOM 657 C CA . ALA A 1 84 ? 2.457 1.672 -2.516 1.00 79.19 84 ALA A CA 1
ATOM 658 C C . ALA A 1 84 ? 2.739 0.239 -2.073 1.00 79.19 84 ALA A C 1
ATOM 660 O O . ALA A 1 84 ? 2.751 -0.680 -2.900 1.00 79.19 84 ALA A O 1
ATOM 661 N N . SER A 1 85 ? 2.953 0.053 -0.776 1.00 81.06 85 SER A N 1
ATOM 662 C CA . SER A 1 85 ? 3.011 -1.269 -0.161 1.00 81.06 85 SER A CA 1
ATOM 663 C C . SER A 1 85 ? 2.275 -1.257 1.164 1.00 81.06 85 SER A C 1
ATOM 665 O O . SER A 1 85 ? 2.383 -0.298 1.929 1.00 81.06 85 SER A O 1
ATOM 667 N N . THR A 1 86 ? 1.584 -2.351 1.455 1.00 86.69 86 THR A N 1
ATOM 668 C CA . THR A 1 86 ? 0.979 -2.573 2.764 1.00 86.69 86 THR A CA 1
ATOM 669 C C . THR A 1 86 ? 2.054 -2.613 3.847 1.00 86.69 86 THR A C 1
ATOM 671 O O . THR A 1 86 ? 3.097 -3.251 3.670 1.00 86.69 86 THR A O 1
ATOM 674 N N . SER A 1 87 ? 1.799 -1.926 4.954 1.00 87.88 87 SER A N 1
ATOM 675 C CA . SER A 1 87 ? 2.667 -1.935 6.126 1.00 87.88 87 SER A CA 1
ATOM 676 C C . SER A 1 87 ? 2.655 -3.314 6.806 1.00 87.88 87 SER A C 1
ATOM 678 O O . SER A 1 87 ? 1.618 -3.988 6.822 1.00 87.88 87 SER A O 1
ATOM 680 N N . PRO A 1 88 ? 3.781 -3.772 7.385 1.00 84.81 88 PRO A N 1
ATOM 681 C CA . PRO A 1 88 ? 3.786 -4.968 8.225 1.00 84.81 88 PRO A CA 1
ATOM 682 C C . PRO A 1 88 ? 2.865 -4.848 9.452 1.00 84.81 88 PRO A C 1
ATOM 684 O O . PRO A 1 88 ? 2.382 -5.880 9.919 1.00 84.81 88 PRO A O 1
ATOM 687 N N . ASP A 1 89 ? 2.572 -3.630 9.919 1.00 89.56 89 ASP A N 1
ATOM 688 C CA . ASP A 1 89 ? 1.745 -3.366 11.107 1.00 89.56 89 ASP A CA 1
ATOM 689 C C . ASP A 1 89 ? 0.296 -3.836 10.941 1.00 89.56 89 ASP A C 1
ATOM 691 O O . ASP A 1 89 ? -0.351 -4.203 11.918 1.00 89.56 89 ASP A O 1
ATOM 695 N N . MET A 1 90 ? -0.184 -3.979 9.702 1.00 92.12 90 MET A N 1
ATOM 696 C CA . MET A 1 90 ? -1.479 -4.607 9.424 1.00 92.12 90 MET A CA 1
ATOM 697 C C . MET A 1 90 ? -1.585 -6.039 9.955 1.00 92.12 90 MET A C 1
ATOM 699 O O . MET A 1 90 ? -2.680 -6.503 10.262 1.00 92.12 90 MET A O 1
ATOM 703 N N . ARG A 1 91 ? -0.464 -6.759 10.091 1.00 91.94 91 ARG A N 1
ATOM 704 C CA . ARG A 1 91 ? -0.466 -8.087 10.725 1.00 91.94 91 ARG A CA 1
ATOM 705 C C . ARG A 1 91 ? -0.682 -7.992 12.233 1.00 91.94 91 ARG A C 1
ATOM 707 O O . ARG A 1 91 ? -1.352 -8.858 12.779 1.00 91.94 91 ARG A O 1
ATOM 714 N N . LEU A 1 92 ? -0.152 -6.947 12.870 1.00 93.75 92 LEU A N 1
ATOM 715 C CA . LEU A 1 92 ? -0.367 -6.678 14.293 1.00 93.75 92 LEU A CA 1
ATOM 716 C C . LEU A 1 92 ? -1.821 -6.286 14.550 1.00 93.75 92 LEU A C 1
ATOM 718 O O . LEU A 1 92 ? -2.415 -6.789 15.494 1.00 93.75 92 LEU A O 1
ATOM 722 N N . LEU A 1 93 ? -2.418 -5.477 13.666 1.00 94.50 93 LEU A N 1
ATOM 723 C CA . LEU A 1 93 ? -3.847 -5.168 13.731 1.00 94.50 93 LEU A CA 1
ATOM 724 C C . LEU A 1 93 ? -4.686 -6.453 13.728 1.00 94.50 93 LEU A C 1
ATOM 726 O O . LEU A 1 93 ? -5.552 -6.619 14.581 1.00 94.50 93 LEU A O 1
ATOM 730 N N . VAL A 1 94 ? -4.431 -7.368 12.786 1.00 94.75 94 VAL A N 1
ATOM 731 C CA . VAL A 1 94 ? -5.160 -8.647 12.717 1.00 94.75 94 VAL A CA 1
ATOM 732 C C . VAL A 1 94 ? -4.944 -9.473 13.983 1.00 94.75 94 VAL A C 1
ATOM 734 O O . VAL A 1 94 ? -5.918 -9.945 14.560 1.00 94.75 94 VAL A O 1
ATOM 737 N N . GLU A 1 95 ? -3.701 -9.605 14.450 1.00 95.44 95 GLU A N 1
ATOM 738 C CA . GLU A 1 95 ? -3.376 -10.360 15.665 1.00 95.44 95 GLU A CA 1
ATOM 739 C C . GLU A 1 95 ? -4.083 -9.790 16.905 1.00 95.44 95 GLU A C 1
ATOM 741 O O . GLU A 1 95 ? -4.647 -10.542 17.702 1.00 95.44 95 GLU A O 1
ATOM 746 N N . ASP A 1 96 ? -4.124 -8.465 17.053 1.00 94.19 96 ASP A N 1
ATOM 747 C CA . ASP A 1 96 ? -4.802 -7.808 18.168 1.00 94.19 96 ASP A CA 1
ATOM 748 C C . ASP A 1 96 ? -6.327 -7.937 18.070 1.00 94.19 96 ASP A C 1
ATOM 750 O O . ASP A 1 96 ? -6.985 -8.193 19.082 1.00 94.19 96 ASP A O 1
ATOM 754 N N . VAL A 1 97 ? -6.906 -7.847 16.867 1.00 94.25 97 VAL A N 1
ATOM 755 C CA . VAL A 1 97 ? -8.338 -8.106 16.646 1.00 94.25 97 VAL A CA 1
ATOM 756 C C . VAL A 1 97 ? -8.680 -9.559 16.984 1.00 94.25 97 VAL A C 1
ATOM 758 O O . VAL A 1 97 ? -9.640 -9.797 17.718 1.00 94.25 97 VAL A O 1
ATOM 761 N N . GLU A 1 98 ? -7.894 -10.531 16.521 1.00 94.69 98 GLU A N 1
ATOM 762 C CA . GLU A 1 98 ? -8.087 -11.953 16.829 1.00 94.69 98 GLU A CA 1
ATOM 763 C C . GLU A 1 98 ? -7.949 -12.226 18.330 1.00 94.69 98 GLU A C 1
ATOM 765 O O . GLU A 1 98 ? -8.743 -12.963 18.923 1.00 94.69 98 GLU A O 1
ATOM 770 N N . ARG A 1 99 ? -6.971 -11.593 18.983 1.00 93.69 99 ARG A N 1
ATOM 771 C CA . ARG A 1 99 ? -6.751 -11.711 20.424 1.00 93.69 99 ARG A CA 1
ATOM 772 C C . ARG A 1 99 ? -7.912 -11.126 21.220 1.00 93.69 99 ARG A C 1
ATOM 774 O O . ARG A 1 99 ? -8.382 -11.767 22.163 1.00 93.69 99 ARG A O 1
ATOM 781 N N . LEU A 1 100 ? -8.395 -9.942 20.845 1.00 90.94 100 LEU A N 1
ATOM 782 C CA . LEU A 1 100 ? -9.563 -9.311 21.462 1.00 90.94 100 LEU A CA 1
ATOM 783 C C . LEU A 1 100 ? -10.833 -10.123 21.204 1.00 90.94 100 LEU A C 1
ATOM 785 O O . LEU A 1 100 ? -11.639 -10.305 22.118 1.00 90.94 100 LEU A O 1
ATOM 789 N N . SER A 1 101 ? -10.994 -10.669 20.000 1.00 90.56 101 SER A N 1
ATOM 790 C CA . SER A 1 101 ? -12.117 -11.539 19.663 1.00 90.56 101 SER A CA 1
ATOM 791 C C . SER A 1 101 ? -12.108 -12.817 20.490 1.00 90.56 101 SER A C 1
ATOM 793 O O . SER A 1 101 ? -13.119 -13.163 21.101 1.00 90.56 101 SER A O 1
ATOM 795 N N . SER A 1 102 ? -10.958 -13.482 20.591 1.00 91.06 102 SER A N 1
ATOM 796 C CA . SER A 1 102 ? -10.785 -14.677 21.415 1.00 91.06 102 SER A CA 1
ATOM 797 C C . SER A 1 102 ? -11.071 -14.387 22.892 1.00 91.06 102 SER A C 1
ATOM 799 O O . SER A 1 102 ? -11.805 -15.133 23.539 1.00 91.06 102 SER A O 1
ATOM 801 N N . ALA A 1 103 ? -10.597 -13.252 23.413 1.00 88.56 103 ALA A N 1
ATOM 802 C CA . ALA A 1 103 ? -10.863 -12.842 24.790 1.00 88.56 103 ALA A CA 1
ATOM 803 C C . ALA A 1 103 ? -12.353 -12.556 25.065 1.00 88.56 103 ALA A C 1
ATOM 805 O O . ALA A 1 103 ? -12.829 -12.832 26.166 1.00 88.56 103 ALA A O 1
ATOM 806 N N . ARG A 1 104 ? -13.094 -12.016 24.086 1.00 85.44 104 ARG A N 1
ATOM 807 C CA . ARG A 1 104 ? -14.509 -11.627 24.240 1.00 85.44 104 ARG A CA 1
ATOM 808 C C . ARG A 1 104 ? -15.501 -12.749 23.925 1.00 85.44 104 ARG A C 1
ATOM 810 O O . ARG A 1 104 ? -16.503 -12.890 24.619 1.00 85.44 104 ARG A O 1
ATOM 817 N N . ARG A 1 105 ? -15.247 -13.531 22.872 1.00 85.56 105 ARG A N 1
ATOM 818 C CA . ARG A 1 105 ? -16.174 -14.535 22.310 1.00 85.56 105 ARG A CA 1
ATOM 819 C C . ARG A 1 105 ? -15.662 -15.975 22.422 1.00 85.56 105 ARG A C 1
ATOM 821 O O . ARG A 1 105 ? -16.418 -16.896 22.134 1.00 85.56 105 ARG A O 1
ATOM 828 N N . GLY A 1 106 ? -14.409 -16.187 22.829 1.00 87.38 106 GLY A N 1
ATOM 829 C CA . GLY A 1 106 ? -13.778 -17.513 22.875 1.00 87.38 106 GLY A CA 1
ATOM 830 C C . GLY A 1 106 ? -13.350 -18.059 21.506 1.00 87.38 106 GLY A C 1
ATOM 831 O O . GLY A 1 106 ? -12.856 -19.181 21.432 1.00 87.38 106 GLY A O 1
ATOM 832 N N . ASP A 1 107 ? -13.528 -17.282 20.434 1.00 90.38 107 ASP A N 1
ATOM 833 C CA . ASP A 1 107 ? -13.128 -17.608 19.062 1.00 90.38 107 ASP A CA 1
ATOM 834 C C . ASP A 1 107 ? -12.453 -16.370 18.436 1.00 90.38 107 ASP A C 1
ATOM 836 O O . ASP A 1 107 ? -12.993 -15.263 18.565 1.00 90.38 107 ASP A O 1
ATOM 840 N N . PRO A 1 108 ? -11.286 -16.513 17.780 1.00 92.56 108 PRO A N 1
ATOM 841 C CA . PRO A 1 108 ? -10.573 -15.400 17.154 1.00 92.56 108 PRO A CA 1
ATOM 842 C C . PRO A 1 108 ? -11.352 -14.684 16.041 1.00 92.56 108 PRO A C 1
ATOM 844 O O . PRO A 1 108 ? -11.060 -13.527 15.779 1.00 92.56 108 PRO A O 1
ATOM 847 N N . ASN A 1 109 ? -12.366 -15.309 15.432 1.00 93.50 109 ASN A N 1
ATOM 848 C CA . ASN A 1 109 ? -13.007 -14.790 14.215 1.00 93.50 109 ASN A CA 1
ATOM 849 C C . ASN A 1 109 ? -14.502 -14.460 14.371 1.00 93.50 109 ASN A C 1
ATOM 851 O O . ASN A 1 109 ? -15.218 -14.324 13.374 1.00 93.50 109 ASN A O 1
ATOM 855 N N . GLN A 1 110 ? -15.014 -14.394 15.604 1.00 90.25 110 GLN A N 1
ATOM 856 C CA . GLN A 1 110 ? -16.450 -14.219 15.877 1.00 90.25 110 GLN A CA 1
ATOM 857 C C . GLN A 1 110 ? -16.833 -12.867 16.483 1.00 90.25 110 GLN A C 1
ATOM 859 O O . GLN A 1 110 ? -18.031 -12.590 16.606 1.00 90.25 110 GLN A O 1
ATOM 864 N N . ALA A 1 111 ? -15.874 -12.028 16.874 1.00 86.62 111 ALA A N 1
ATOM 865 C CA . ALA A 1 111 ? -16.192 -10.679 17.319 1.00 86.62 111 ALA A CA 1
ATOM 866 C C . ALA A 1 111 ? -16.869 -9.880 16.208 1.00 86.62 111 ALA A C 1
ATOM 868 O O . ALA A 1 111 ? -16.599 -10.056 15.021 1.00 86.62 111 ALA A O 1
ATOM 869 N N . GLU A 1 112 ? -17.772 -9.004 16.625 1.00 88.75 112 GLU A N 1
ATOM 870 C CA . GLU A 1 112 ? -18.424 -8.065 15.726 1.00 88.75 112 GLU A CA 1
ATOM 871 C C . GLU A 1 112 ? -17.451 -6.937 15.419 1.00 88.75 112 GLU A C 1
ATOM 873 O O . GLU A 1 112 ? -16.882 -6.346 16.339 1.00 88.75 112 GLU A O 1
ATOM 878 N N . LEU A 1 113 ? -17.221 -6.695 14.131 1.00 90.06 113 LEU A N 1
ATOM 879 C CA . LEU A 1 113 ? -16.176 -5.809 13.647 1.00 90.06 113 LEU A CA 1
ATOM 880 C C . LEU A 1 113 ? -16.760 -4.843 12.615 1.00 90.06 113 LEU A C 1
ATOM 882 O O . LEU A 1 113 ? -17.249 -5.256 11.565 1.00 90.06 113 LEU A O 1
ATOM 886 N N . LEU A 1 114 ? -16.671 -3.551 12.913 1.00 90.25 114 LEU A N 1
ATOM 887 C CA . LEU A 1 114 ? -17.134 -2.468 12.055 1.00 90.25 114 LEU A CA 1
ATOM 888 C C . LEU A 1 114 ? -15.926 -1.816 11.377 1.00 90.25 114 LEU A C 1
ATOM 890 O O . LEU A 1 114 ? -15.155 -1.108 12.023 1.00 90.25 114 LEU A O 1
ATOM 894 N N . ALA A 1 115 ? -15.764 -2.048 10.077 1.00 90.88 115 ALA A N 1
ATOM 895 C CA . ALA A 1 115 ? -14.760 -1.379 9.259 1.00 90.88 115 ALA A CA 1
ATOM 896 C C . ALA A 1 115 ? -15.351 -0.088 8.683 1.00 90.88 115 ALA A C 1
ATOM 898 O O . ALA A 1 115 ? -16.205 -0.107 7.791 1.00 90.88 115 ALA A O 1
ATOM 899 N N . VAL A 1 116 ? -14.911 1.044 9.220 1.00 90.12 116 VAL A N 1
ATOM 900 C CA . VAL A 1 116 ? -15.363 2.371 8.817 1.00 90.12 116 VAL A CA 1
ATOM 901 C C . VAL A 1 116 ? -14.575 2.836 7.603 1.00 90.12 116 VAL A C 1
ATOM 903 O O . VAL A 1 116 ? -13.358 2.706 7.564 1.00 90.12 116 VAL A O 1
ATOM 906 N N . TYR A 1 117 ? -15.258 3.411 6.619 1.00 87.75 117 TYR A N 1
ATOM 907 C CA . TYR A 1 117 ? -14.618 3.987 5.441 1.00 87.75 117 TYR A CA 1
ATOM 908 C C . TYR A 1 117 ? -15.246 5.326 5.044 1.00 87.75 117 TYR A C 1
ATOM 910 O O . TYR A 1 117 ? -16.389 5.625 5.399 1.00 87.75 117 TYR A O 1
ATOM 918 N N . ASP A 1 118 ? -14.504 6.129 4.280 1.00 79.50 118 ASP A N 1
ATOM 919 C CA . ASP A 1 118 ? -14.956 7.463 3.867 1.00 79.50 118 ASP A CA 1
ATOM 920 C C . ASP A 1 118 ? -15.728 7.426 2.542 1.00 79.50 118 ASP A C 1
ATOM 922 O O . ASP A 1 118 ? -16.893 7.822 2.469 1.00 79.50 118 ASP A O 1
ATOM 926 N N . VAL A 1 119 ? -15.093 6.922 1.479 1.00 82.12 119 VAL A N 1
ATOM 927 C CA . VAL A 1 119 ? -15.665 6.906 0.119 1.00 82.12 119 VAL A CA 1
ATOM 928 C C . VAL A 1 119 ? -16.063 5.493 -0.299 1.00 82.12 119 VAL A C 1
ATOM 930 O O . VAL A 1 119 ? -17.202 5.256 -0.711 1.00 82.12 119 VAL A O 1
ATOM 933 N N . ALA A 1 120 ? -15.130 4.552 -0.170 1.00 85.75 120 ALA A N 1
ATOM 934 C CA . ALA A 1 120 ? -15.298 3.143 -0.498 1.00 85.75 120 ALA A CA 1
ATOM 935 C C . ALA A 1 120 ? -14.575 2.275 0.544 1.00 85.75 120 ALA A C 1
ATOM 937 O O . ALA A 1 120 ? -13.610 2.763 1.132 1.00 85.75 120 ALA A O 1
ATOM 938 N N . PRO A 1 121 ? -15.021 1.023 0.763 1.00 84.62 121 PRO A N 1
ATOM 939 C CA . PRO A 1 121 ? -14.331 0.079 1.637 1.00 84.62 121 PRO A CA 1
ATOM 940 C C . PRO A 1 121 ? -12.855 -0.035 1.267 1.00 84.62 121 PRO A C 1
ATOM 942 O O . PRO A 1 121 ? -12.544 -0.216 0.086 1.00 84.62 121 PRO A O 1
ATOM 945 N N . ASP A 1 122 ? -11.965 0.059 2.256 1.00 86.50 122 ASP A N 1
ATOM 946 C CA . ASP A 1 122 ? -10.542 -0.117 1.992 1.00 86.50 122 ASP A CA 1
ATOM 947 C C . ASP A 1 122 ? -10.264 -1.587 1.629 1.00 86.50 122 ASP A C 1
ATOM 949 O O . ASP A 1 122 ? -10.552 -2.486 2.430 1.00 86.50 122 ASP A O 1
ATOM 953 N N . PRO A 1 123 ? -9.739 -1.875 0.422 1.00 87.75 123 PRO A N 1
ATOM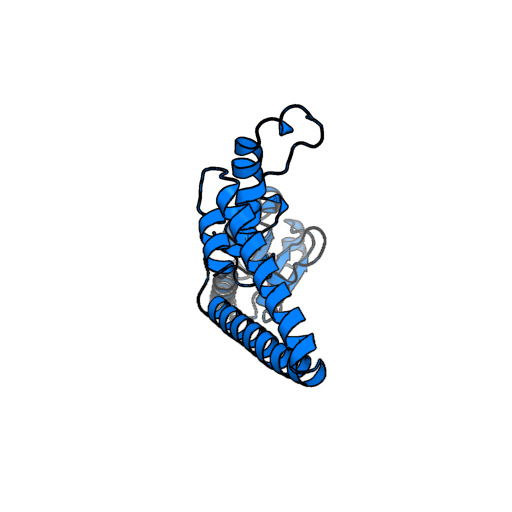 954 C CA . PRO A 1 123 ? -9.444 -3.241 0.018 1.00 87.75 123 PRO A CA 1
ATOM 955 C C . PRO A 1 123 ? -8.355 -3.901 0.874 1.00 87.75 123 PRO A C 1
ATOM 957 O O . PRO A 1 123 ? -8.353 -5.127 0.973 1.00 87.75 123 PRO A O 1
ATOM 960 N N . VAL A 1 124 ? -7.432 -3.140 1.473 1.00 89.81 124 VAL A N 1
ATOM 961 C CA . VAL A 1 124 ? -6.353 -3.672 2.313 1.00 89.81 124 VAL A CA 1
ATOM 962 C C . VAL A 1 124 ? -6.923 -4.121 3.651 1.00 89.81 124 VAL A C 1
ATOM 964 O O . VAL A 1 124 ? -6.846 -5.312 3.957 1.00 89.81 124 VAL A O 1
ATOM 967 N N . VAL A 1 125 ? -7.567 -3.228 4.409 1.00 91.06 125 VAL A N 1
ATOM 968 C CA . VAL A 1 125 ? -8.268 -3.598 5.654 1.00 91.06 125 VAL A CA 1
ATOM 969 C C . VAL A 1 125 ? -9.277 -4.720 5.407 1.00 91.06 125 VAL A C 1
ATOM 971 O O . VAL A 1 125 ? -9.267 -5.720 6.125 1.00 91.06 125 VAL A O 1
ATOM 974 N N . GLY A 1 126 ? -10.091 -4.618 4.352 1.00 90.69 126 GLY A N 1
ATOM 975 C CA . GLY A 1 126 ? -11.078 -5.642 4.009 1.00 90.69 126 GLY A CA 1
ATOM 976 C C . GLY A 1 126 ? -10.458 -7.006 3.689 1.00 90.69 126 GLY A C 1
ATOM 977 O O . GLY A 1 126 ? -11.021 -8.037 4.049 1.00 90.69 126 GLY A O 1
ATOM 978 N N . TRP A 1 127 ? -9.283 -7.041 3.051 1.00 93.12 127 TRP A N 1
ATOM 979 C CA . TRP A 1 127 ? -8.566 -8.289 2.779 1.00 93.12 127 TRP A CA 1
ATOM 980 C C . TRP A 1 127 ? -7.942 -8.898 4.035 1.00 93.12 127 TRP A C 1
ATOM 982 O O . TRP A 1 127 ? -8.025 -10.111 4.222 1.00 93.12 127 TRP A O 1
ATOM 992 N N . TYR A 1 128 ? -7.320 -8.079 4.886 1.00 93.94 128 TYR A N 1
ATOM 993 C CA . TYR A 1 128 ? -6.668 -8.547 6.113 1.00 93.94 128 TYR A CA 1
ATOM 994 C C . TYR A 1 128 ? -7.675 -9.012 7.168 1.00 93.94 128 TYR A C 1
ATOM 996 O O . TYR A 1 128 ? -7.410 -9.977 7.875 1.00 93.94 128 TYR A O 1
ATOM 1004 N N . LEU A 1 129 ? -8.849 -8.383 7.232 1.00 94.38 129 LEU A N 1
ATOM 1005 C CA . LEU A 1 129 ? -9.911 -8.732 8.178 1.00 94.38 129 LEU A CA 1
ATOM 1006 C C . LEU A 1 129 ? -10.950 -9.695 7.584 1.00 94.38 129 LEU A C 1
ATOM 1008 O O . LEU A 1 129 ? -11.947 -9.995 8.234 1.00 94.38 129 LEU A O 1
ATOM 1012 N N . ARG A 1 130 ? -10.727 -10.223 6.372 1.00 94.19 130 ARG A N 1
ATOM 1013 C CA . ARG A 1 130 ? -11.700 -11.064 5.647 1.00 94.19 130 ARG A CA 1
ATOM 1014 C C . ARG A 1 130 ? -12.122 -12.334 6.394 1.00 94.19 130 ARG A C 1
ATOM 1016 O O . ARG A 1 130 ? -13.178 -12.885 6.100 1.00 94.19 130 ARG A O 1
ATOM 1023 N N . ASP A 1 131 ? -11.264 -12.836 7.283 1.00 94.62 131 AS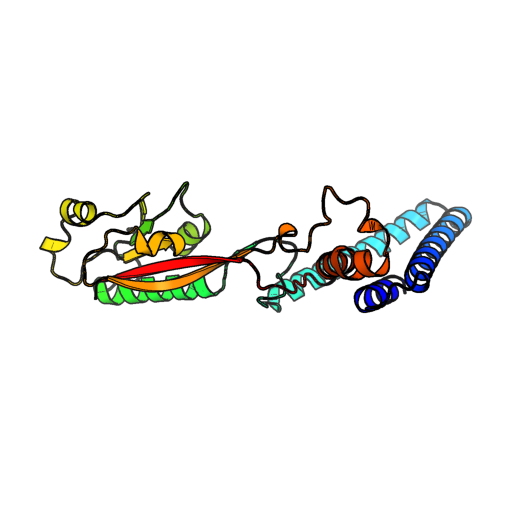P A N 1
ATOM 1024 C CA . ASP A 1 131 ? -11.493 -14.090 8.002 1.00 94.62 131 ASP A CA 1
ATOM 1025 C C . ASP A 1 131 ? -12.451 -13.882 9.200 1.00 94.62 131 ASP A C 1
ATOM 1027 O O . ASP A 1 131 ? -12.989 -14.851 9.743 1.00 94.62 131 ASP A O 1
ATOM 1031 N N . MET A 1 132 ? -12.748 -12.622 9.555 1.00 93.12 132 MET A N 1
ATOM 1032 C CA . MET A 1 132 ? -13.750 -12.245 10.553 1.00 93.12 132 MET A CA 1
ATOM 1033 C C . MET A 1 132 ? -15.160 -12.494 10.017 1.00 93.12 132 MET A C 1
ATOM 1035 O O . MET A 1 132 ? -15.588 -11.913 9.020 1.00 93.12 132 MET A O 1
ATOM 1039 N N . ARG A 1 133 ? -15.925 -13.341 10.711 1.00 89.94 133 ARG A N 1
ATOM 1040 C CA . ARG A 1 133 ? -17.267 -13.753 10.266 1.00 89.94 133 ARG A CA 1
ATOM 1041 C C . ARG A 1 133 ? -18.292 -12.628 10.318 1.00 89.94 133 ARG A C 1
ATOM 1043 O O . ARG A 1 133 ? -19.209 -12.608 9.504 1.00 89.94 133 ARG A O 1
ATOM 1050 N N . ASN A 1 134 ? -18.131 -11.722 11.278 1.00 89.56 134 ASN A N 1
ATOM 1051 C CA . ASN A 1 134 ? -19.054 -10.623 11.549 1.00 89.56 134 ASN A CA 1
ATOM 1052 C C . ASN A 1 134 ? -18.419 -9.272 11.175 1.00 89.56 134 ASN A C 1
ATOM 1054 O O . ASN A 1 134 ? -18.502 -8.313 11.941 1.00 89.56 134 ASN A O 1
ATOM 1058 N N . LEU A 1 135 ? -17.742 -9.225 10.019 1.00 90.94 135 LEU A N 1
ATOM 1059 C CA . LEU A 1 135 ? -17.191 -8.002 9.439 1.00 90.94 135 LEU A CA 1
ATOM 1060 C C . LEU A 1 135 ? -18.273 -7.240 8.669 1.00 90.94 135 LEU A C 1
ATOM 1062 O O . LEU A 1 135 ? -18.777 -7.712 7.648 1.00 90.94 135 LEU A O 1
ATOM 1066 N N . GLU A 1 136 ? -18.572 -6.026 9.114 1.00 89.81 136 GLU A N 1
ATOM 1067 C CA . GLU A 1 136 ? -19.482 -5.113 8.434 1.00 89.81 136 GLU A CA 1
ATOM 1068 C C . GLU A 1 136 ? -18.740 -3.833 8.032 1.00 89.81 136 GLU A C 1
ATOM 1070 O O . GLU A 1 136 ? -18.026 -3.222 8.825 1.00 89.81 136 GLU A O 1
ATOM 1075 N N . HIS A 1 137 ? -18.902 -3.424 6.773 1.00 89.62 137 HIS A N 1
ATOM 1076 C CA . HIS A 1 137 ? -18.295 -2.202 6.255 1.00 89.62 137 HIS A CA 1
ATOM 1077 C C . HIS A 1 137 ? -19.308 -1.062 6.321 1.00 89.62 137 HIS A C 1
ATOM 1079 O O . HIS A 1 137 ? -20.326 -1.092 5.624 1.00 89.62 137 HIS A O 1
ATOM 1085 N N . VAL A 1 138 ? -19.005 -0.021 7.092 1.00 88.25 138 VAL A N 1
ATOM 1086 C CA . VAL A 1 138 ? -19.930 1.088 7.360 1.00 88.25 138 VAL A CA 1
ATOM 1087 C C . VAL A 1 138 ? -19.280 2.426 7.009 1.00 88.25 138 VAL A C 1
ATOM 1089 O O . VAL A 1 138 ? -18.071 2.594 7.082 1.00 88.25 138 VAL A O 1
ATOM 1092 N N . ARG A 1 139 ? -20.078 3.421 6.615 1.00 84.56 139 ARG A N 1
ATOM 1093 C CA . ARG A 1 139 ? -19.569 4.768 6.285 1.00 84.56 139 ARG A CA 1
ATOM 1094 C C . ARG A 1 139 ? -19.317 5.665 7.491 1.00 84.56 139 ARG A C 1
ATOM 1096 O O . ARG A 1 139 ? -18.759 6.747 7.338 1.00 84.56 139 ARG A O 1
ATOM 1103 N N . GLY A 1 140 ? -19.779 5.275 8.667 1.00 79.88 140 GLY A N 1
ATOM 1104 C CA . GLY A 1 140 ? -19.690 6.058 9.892 1.00 79.88 140 GLY A CA 1
ATOM 1105 C C . GLY A 1 140 ? -20.271 5.271 11.054 1.00 79.88 140 GLY A C 1
ATOM 1106 O O . GLY A 1 140 ? -21.065 4.357 10.841 1.00 79.88 140 GLY A O 1
ATOM 1107 N N . VAL A 1 141 ? -19.850 5.612 12.267 1.00 74.31 141 VAL A N 1
ATOM 1108 C CA . VAL A 1 141 ? -20.305 4.955 13.491 1.00 74.31 141 VAL A CA 1
ATOM 1109 C C . VAL A 1 141 ? -20.729 6.028 14.480 1.00 74.31 141 VAL A C 1
ATOM 1111 O O . VAL A 1 141 ? -19.904 6.822 14.926 1.00 74.31 141 VAL A O 1
ATOM 1114 N N . ASP A 1 142 ? -22.017 6.013 14.818 1.00 70.69 142 ASP A N 1
ATOM 1115 C CA . ASP A 1 142 ? -22.624 6.916 15.796 1.00 70.69 142 ASP A CA 1
ATOM 1116 C C . ASP A 1 142 ? -23.157 6.147 17.010 1.00 70.69 142 ASP A C 1
ATOM 1118 O O . ASP A 1 142 ? -23.495 4.964 16.912 1.00 70.69 142 ASP A O 1
ATOM 1122 N N . ALA A 1 143 ? -23.336 6.847 18.137 1.00 63.06 143 ALA A N 1
ATOM 1123 C CA . ALA A 1 143 ? -23.918 6.322 19.378 1.00 63.06 143 ALA A CA 1
ATOM 1124 C C . ALA A 1 143 ? -25.259 5.569 19.180 1.00 63.06 143 ALA A C 1
ATOM 1126 O O . ALA A 1 143 ? -25.559 4.614 19.900 1.00 63.06 143 ALA A O 1
ATOM 1127 N N . SER A 1 144 ? -26.060 5.966 18.186 1.00 63.62 144 SER A N 1
ATOM 1128 C CA . SER A 1 144 ? -27.335 5.328 17.828 1.00 63.62 144 SER A CA 1
ATOM 1129 C C . SER A 1 144 ? -27.165 3.940 17.198 1.00 63.62 144 SER A C 1
ATOM 1131 O O . SER A 1 144 ? -28.003 3.067 17.420 1.00 63.62 144 SER A O 1
ATOM 1133 N N . THR A 1 145 ? -26.065 3.703 16.479 1.00 65.00 145 THR A N 1
ATOM 1134 C CA . THR A 1 145 ? -25.714 2.407 15.868 1.00 65.00 145 THR A CA 1
ATOM 1135 C C . THR A 1 145 ? -25.606 1.324 16.941 1.00 65.00 145 THR A C 1
ATOM 1137 O O . THR A 1 145 ? -26.166 0.238 16.806 1.00 65.00 145 THR A O 1
ATOM 1140 N N . PHE A 1 146 ? -24.989 1.665 18.077 1.00 65.00 146 PHE A N 1
ATOM 1141 C CA . PHE A 1 146 ? -24.833 0.757 19.213 1.00 65.00 146 PHE A CA 1
ATOM 1142 C C . PHE A 1 146 ? -26.146 0.488 19.964 1.00 65.00 146 PHE A C 1
ATOM 1144 O O . PHE A 1 146 ? -26.315 -0.584 20.548 1.00 65.00 146 PHE A O 1
ATOM 1151 N N . GLN A 1 147 ? -27.082 1.445 19.955 1.00 57.34 147 GLN A N 1
ATOM 1152 C CA . GLN A 1 147 ? -28.417 1.274 20.538 1.00 57.34 147 GLN A CA 1
ATOM 1153 C C . GLN A 1 147 ? -29.322 0.415 19.646 1.00 57.34 147 GLN A C 1
ATOM 1155 O O . GLN A 1 147 ? -30.042 -0.439 20.160 1.00 57.34 147 GLN A O 1
ATOM 1160 N N . ALA A 1 148 ? -29.257 0.598 18.323 1.00 52.56 148 ALA A N 1
ATOM 1161 C CA . ALA A 1 148 ? -30.044 -0.163 17.352 1.00 52.56 148 ALA A CA 1
ATOM 1162 C C . ALA A 1 148 ? -29.634 -1.645 17.283 1.00 52.56 148 ALA A C 1
ATOM 1164 O O . ALA A 1 148 ? -30.488 -2.507 17.093 1.00 52.56 148 ALA A O 1
ATOM 1165 N N . GLN A 1 149 ? -28.348 -1.945 17.485 1.00 57.19 149 GLN A N 1
ATOM 1166 C CA . GLN A 1 149 ? -27.809 -3.310 17.466 1.00 57.19 149 GLN A CA 1
ATOM 1167 C C . GLN A 1 149 ? -27.842 -4.011 18.845 1.00 57.19 149 GLN A C 1
ATOM 1169 O O . GLN A 1 149 ? -27.453 -5.168 18.972 1.00 57.19 149 GLN A O 1
ATOM 1174 N N . SER A 1 150 ? -28.408 -3.380 19.885 1.00 52.34 150 SER A N 1
ATOM 1175 C CA . SER A 1 150 ? -28.689 -3.981 21.207 1.00 52.34 150 SER A CA 1
ATOM 1176 C C . SER A 1 150 ? -27.483 -4.528 22.000 1.00 52.34 150 SER A C 1
ATOM 1178 O O . SER A 1 150 ? -27.643 -5.376 22.878 1.00 52.34 150 SER A O 1
ATOM 1180 N N . PHE A 1 151 ? -26.278 -3.985 21.802 1.00 56.19 151 PHE A N 1
ATOM 1181 C CA . PHE A 1 151 ? -25.075 -4.394 22.557 1.00 56.19 151 PHE A CA 1
ATOM 1182 C C . PHE A 1 151 ? -25.143 -4.107 24.056 1.00 56.19 151 PHE A C 1
ATOM 1184 O O . PHE A 1 151 ? -24.520 -4.799 24.861 1.00 56.19 151 PHE A O 1
ATOM 1191 N N . ALA A 1 152 ? -25.933 -3.107 24.448 1.00 49.84 152 ALA A N 1
ATOM 1192 C CA . ALA A 1 152 ? -26.151 -2.748 25.845 1.00 49.84 152 ALA A CA 1
ATOM 1193 C C . ALA A 1 152 ? -26.900 -3.836 26.643 1.00 49.84 152 ALA A C 1
ATOM 1195 O O . ALA A 1 152 ? -26.762 -3.896 27.862 1.00 49.84 152 ALA A O 1
ATOM 1196 N N . ALA A 1 153 ? -27.663 -4.715 25.978 1.00 49.84 153 ALA A N 1
ATOM 1197 C CA . ALA A 1 153 ? -28.425 -5.783 26.633 1.00 49.84 153 ALA A CA 1
ATOM 1198 C C . ALA A 1 153 ? -27.572 -7.019 26.985 1.00 49.84 153 ALA A C 1
ATOM 1200 O O . ALA A 1 153 ? -27.995 -7.853 27.783 1.00 49.84 153 ALA A O 1
ATOM 1201 N N . LEU A 1 154 ? -26.369 -7.133 26.412 1.00 51.12 154 LEU A N 1
ATOM 1202 C CA . LEU A 1 154 ? -25.506 -8.319 26.487 1.00 51.12 154 LEU A CA 1
ATOM 1203 C C . LEU A 1 154 ? -24.398 -8.229 27.552 1.00 51.12 154 LEU A C 1
ATOM 1205 O O . LEU A 1 154 ? -23.550 -9.120 27.629 1.00 51.12 154 LEU A O 1
ATOM 1209 N N . GLY A 1 155 ? -24.403 -7.181 28.383 1.00 49.19 155 GLY A N 1
ATOM 1210 C CA . GLY A 1 155 ? -23.313 -6.889 29.313 1.00 49.19 155 GLY A CA 1
ATOM 1211 C C . GLY A 1 155 ? -22.045 -6.408 28.590 1.00 49.19 155 GLY A C 1
ATOM 1212 O O . GLY A 1 155 ? -21.836 -6.661 27.406 1.00 49.19 155 GLY A O 1
ATOM 1213 N N . ALA A 1 156 ? -21.172 -5.715 29.320 1.00 53.22 156 ALA A N 1
ATOM 1214 C CA . ALA A 1 156 ? -19.989 -5.024 28.798 1.00 53.22 156 ALA A CA 1
ATOM 1215 C C . ALA A 1 156 ? -19.013 -5.809 27.875 1.00 53.22 156 ALA A C 1
ATOM 1217 O O . ALA A 1 156 ? -18.406 -5.151 27.035 1.00 53.22 156 ALA A O 1
ATOM 1218 N N . PRO A 1 157 ? -18.833 -7.152 27.918 1.00 56.81 157 PRO A N 1
ATOM 1219 C CA . PRO A 1 157 ? -17.791 -7.786 27.093 1.00 56.81 157 PRO A CA 1
ATOM 1220 C C . PRO A 1 157 ? -18.112 -7.905 25.591 1.00 56.81 157 PRO A C 1
ATOM 1222 O O . PRO A 1 157 ? -17.267 -8.374 24.834 1.00 56.81 157 PRO A O 1
ATOM 1225 N N . ASN A 1 158 ? -19.301 -7.496 25.135 1.00 68.38 158 ASN A N 1
ATOM 1226 C CA . ASN A 1 158 ? -19.785 -7.788 23.778 1.00 68.38 158 ASN A CA 1
ATOM 1227 C C . ASN A 1 158 ? -19.839 -6.588 22.824 1.00 68.38 158 ASN A C 1
ATOM 1229 O O . ASN A 1 158 ? -20.486 -6.675 21.783 1.00 68.38 158 ASN A O 1
ATOM 1233 N N . TRP A 1 159 ? -19.195 -5.471 23.157 1.00 78.50 159 TRP A N 1
ATOM 1234 C CA . TRP A 1 159 ? -19.189 -4.306 22.269 1.00 78.50 159 TRP A CA 1
ATOM 1235 C C . TRP A 1 159 ? -18.363 -4.579 21.003 1.00 78.50 159 TRP A C 1
ATOM 1237 O O . TRP A 1 159 ? -17.354 -5.294 21.084 1.00 78.50 159 TRP A O 1
ATOM 1247 N N . PRO A 1 160 ? -18.775 -4.037 19.843 1.00 85.94 160 PRO A N 1
ATOM 1248 C CA . PRO A 1 160 ? -18.078 -4.283 18.591 1.00 85.94 160 PRO A CA 1
ATOM 1249 C C . PRO A 1 160 ? -16.676 -3.664 18.610 1.00 85.94 160 PRO A C 1
ATOM 1251 O O . PRO A 1 160 ? -16.404 -2.669 19.284 1.00 85.94 160 PRO A O 1
ATOM 1254 N N . LEU A 1 161 ? -15.766 -4.292 17.880 1.00 89.06 161 LEU A N 1
ATOM 1255 C CA . LEU A 1 161 ? -14.479 -3.719 17.517 1.00 89.06 161 LEU A CA 1
ATOM 1256 C C . LEU A 1 161 ? -14.704 -2.787 16.330 1.00 89.06 161 LEU A C 1
ATOM 1258 O O . LEU A 1 161 ? -15.487 -3.100 15.435 1.00 89.06 161 LEU A O 1
ATOM 1262 N N . ILE A 1 162 ? -14.048 -1.635 16.316 1.00 90.44 162 ILE A N 1
ATOM 1263 C CA . ILE A 1 162 ? -14.224 -0.654 15.245 1.00 90.44 162 ILE A CA 1
ATOM 1264 C C . ILE A 1 162 ? -12.853 -0.347 14.677 1.00 90.44 162 ILE A C 1
ATOM 1266 O O . ILE A 1 162 ? -11.943 -0.002 15.418 1.00 90.44 162 ILE A O 1
ATOM 1270 N N . VAL A 1 163 ? -12.705 -0.468 13.366 1.00 91.19 163 VAL A N 1
ATOM 1271 C CA . VAL A 1 163 ? -11.487 -0.088 12.653 1.00 91.19 163 VAL A CA 1
ATOM 1272 C C . VAL A 1 163 ? -11.847 1.081 11.764 1.00 91.19 163 VAL A C 1
ATOM 1274 O O . VAL A 1 163 ? -12.739 0.960 10.930 1.00 91.19 163 VAL A O 1
ATOM 1277 N N . ALA A 1 164 ? -11.197 2.220 11.959 1.00 91.19 164 ALA A N 1
ATOM 1278 C CA . ALA A 1 164 ? -11.487 3.434 11.209 1.00 91.19 164 ALA A CA 1
ATOM 1279 C C . ALA A 1 164 ? -10.196 4.117 10.748 1.00 91.19 164 ALA A C 1
ATOM 1281 O O . ALA A 1 164 ? -9.172 3.958 11.408 1.00 91.19 164 ALA A O 1
ATOM 1282 N N . PRO A 1 165 ? -10.222 4.908 9.661 1.00 89.81 165 PRO A N 1
ATOM 1283 C CA . PRO A 1 165 ? -9.081 5.725 9.273 1.00 89.81 165 PRO A CA 1
ATOM 1284 C C . PRO A 1 165 ? -8.698 6.663 10.419 1.00 89.81 165 PRO A C 1
ATOM 1286 O O . PRO A 1 165 ? -9.569 7.327 10.985 1.00 89.81 165 PRO A O 1
ATOM 1289 N N . ALA A 1 166 ? -7.408 6.761 10.742 1.00 86.00 166 ALA A N 1
ATOM 1290 C CA . ALA A 1 166 ? -6.942 7.571 11.872 1.00 86.00 166 ALA A CA 1
ATOM 1291 C C . ALA A 1 166 ? -7.282 9.065 11.710 1.00 86.00 166 ALA A C 1
ATOM 1293 O O . ALA A 1 166 ? -7.519 9.780 12.682 1.00 86.00 166 ALA A O 1
ATOM 1294 N N . THR A 1 167 ? -7.404 9.540 10.465 1.00 83.19 167 THR A N 1
ATOM 1295 C CA . THR A 1 167 ? -7.880 10.894 10.127 1.00 83.19 167 THR A CA 1
ATOM 1296 C C . THR A 1 167 ? -9.288 11.195 10.639 1.00 83.19 167 THR A C 1
ATOM 1298 O O . THR A 1 167 ? -9.685 12.357 10.696 1.00 83.19 167 THR A O 1
ATOM 1301 N N . ARG A 1 168 ? -10.057 10.160 10.989 1.00 75.75 168 ARG A N 1
ATOM 1302 C CA . ARG A 1 168 ? -11.459 10.233 11.396 1.00 75.75 168 ARG A CA 1
ATOM 1303 C C . ARG A 1 168 ? -11.658 10.159 12.910 1.00 75.75 168 ARG A C 1
ATOM 1305 O O . ARG A 1 168 ? -12.804 10.271 13.347 1.00 75.75 168 ARG A O 1
ATOM 1312 N N . ASN A 1 169 ? -10.589 10.007 13.693 1.00 79.19 169 ASN A N 1
ATOM 1313 C CA . ASN A 1 169 ? -10.645 9.761 15.137 1.00 79.19 169 ASN A CA 1
ATOM 1314 C C . ASN A 1 169 ? -11.500 10.782 15.901 1.00 79.19 169 ASN A C 1
ATOM 1316 O O . ASN A 1 169 ? -12.388 10.384 16.648 1.00 79.19 169 ASN A O 1
ATOM 1320 N N . ASP A 1 170 ? -11.337 12.077 15.626 1.00 73.81 170 ASP A N 1
ATOM 1321 C CA . ASP A 1 170 ? -12.099 13.142 16.301 1.00 73.81 170 ASP A CA 1
ATOM 1322 C C . ASP A 1 170 ? -13.576 13.223 15.871 1.00 73.81 170 ASP A C 1
ATOM 1324 O O . ASP A 1 170 ? -14.385 13.897 16.506 1.00 73.81 170 ASP A O 1
ATOM 1328 N N . SER A 1 171 ? -13.937 12.565 14.767 1.00 76.69 171 SER A N 1
ATOM 1329 C CA . SER A 1 171 ? -15.294 12.588 14.204 1.00 76.69 171 SER A CA 1
ATOM 1330 C C . SER A 1 171 ? -16.129 11.356 14.555 1.00 76.69 171 SER A C 1
ATOM 1332 O O . SER A 1 171 ? -17.330 11.342 14.291 1.00 76.69 171 SER A O 1
ATOM 1334 N N . LEU A 1 172 ? -15.510 10.314 15.116 1.00 78.56 172 LEU A N 1
ATOM 1335 C CA . LEU A 1 172 ? -16.211 9.108 15.540 1.00 78.56 172 LEU A CA 1
ATOM 1336 C C . LEU A 1 172 ? -16.904 9.388 16.878 1.00 78.56 172 LEU A C 1
ATOM 1338 O O . LEU A 1 172 ? -16.251 9.608 17.895 1.00 78.56 172 LEU A O 1
ATOM 1342 N N . ALA A 1 173 ? -18.237 9.359 16.896 1.00 78.94 173 ALA A N 1
ATOM 1343 C CA . ALA A 1 173 ? -19.029 9.576 18.106 1.00 78.94 173 ALA A CA 1
ATOM 1344 C C . ALA A 1 173 ? -19.090 8.297 18.967 1.00 78.94 173 ALA A C 1
ATOM 1346 O O . ALA A 1 173 ? -20.155 7.696 19.153 1.00 78.94 173 ALA A O 1
ATOM 1347 N N . LEU A 1 174 ? -17.927 7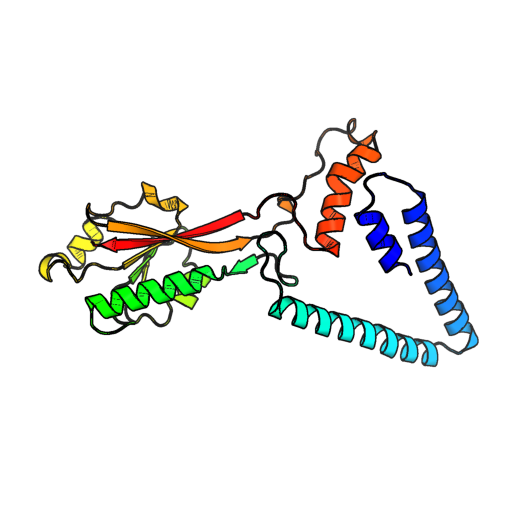.854 19.453 1.00 78.44 174 LEU A N 1
ATOM 1348 C CA . LEU A 1 174 ? -17.781 6.639 20.255 1.00 78.44 174 LEU A CA 1
ATOM 1349 C C . LEU A 1 174 ? -18.169 6.876 21.726 1.00 78.44 174 LEU A C 1
ATOM 1351 O O . LEU A 1 174 ? -17.884 7.938 22.276 1.00 78.44 174 LEU A O 1
ATOM 1355 N N . PRO A 1 175 ? -18.792 5.889 22.396 1.00 72.69 175 PRO A N 1
ATOM 1356 C CA . PRO A 1 175 ? -19.017 5.925 23.841 1.00 72.69 175 PRO A CA 1
ATOM 1357 C C . PRO A 1 175 ? -17.719 5.966 24.680 1.00 72.69 175 PRO A C 1
ATOM 1359 O O . PRO A 1 175 ? -16.683 5.446 24.273 1.00 72.69 175 PRO A O 1
ATOM 1362 N N . ASP A 1 176 ? -17.816 6.489 25.907 1.00 63.97 176 ASP A N 1
ATOM 1363 C CA . ASP A 1 176 ? -16.682 6.859 26.781 1.00 63.97 176 ASP A CA 1
ATOM 1364 C C . ASP A 1 176 ? -15.702 5.762 27.285 1.00 63.97 176 ASP A C 1
ATOM 1366 O O . ASP A 1 176 ? -14.707 6.135 27.908 1.00 63.97 176 ASP A O 1
ATOM 1370 N N . PRO A 1 177 ? -15.861 4.436 27.069 1.00 72.38 177 PRO A N 1
ATOM 1371 C CA . PRO A 1 177 ? -14.786 3.495 27.396 1.00 72.38 177 PRO A CA 1
ATOM 1372 C C . PRO A 1 177 ? -14.031 2.961 26.170 1.00 72.38 177 PRO A C 1
ATOM 1374 O O . PRO A 1 177 ? -13.278 2.002 26.324 1.00 72.38 177 PRO A O 1
ATOM 1377 N N . TYR A 1 178 ? -14.211 3.512 24.965 1.00 81.12 178 TYR A N 1
ATOM 1378 C CA . TYR A 1 178 ? -13.407 3.086 23.816 1.00 81.12 178 TYR A CA 1
ATOM 1379 C C . TYR A 1 178 ? -11.955 3.568 23.927 1.00 81.12 178 TYR A C 1
ATOM 1381 O O . TYR A 1 178 ? -11.681 4.741 24.167 1.00 81.12 178 TYR A O 1
ATOM 1389 N N . ILE A 1 179 ? -11.020 2.642 23.730 1.00 84.75 179 ILE A N 1
ATOM 1390 C CA . ILE A 1 179 ? -9.581 2.894 23.673 1.00 84.75 179 ILE A CA 1
ATOM 1391 C C . ILE A 1 179 ? -9.117 2.596 22.248 1.00 84.75 179 ILE A C 1
ATOM 1393 O O . ILE A 1 179 ? -9.416 1.528 21.713 1.00 84.75 179 ILE A O 1
ATOM 1397 N N . GLY A 1 180 ? -8.423 3.561 21.647 1.00 87.31 180 GLY A N 1
ATOM 1398 C CA . GLY A 1 180 ? -7.859 3.470 20.304 1.00 87.31 180 GLY A CA 1
ATOM 1399 C C . GLY A 1 180 ? -6.408 2.989 20.323 1.00 87.31 180 GLY A C 1
ATOM 1400 O O . GLY A 1 180 ? -5.645 3.346 21.221 1.00 87.31 180 GLY A O 1
ATOM 1401 N N . SER A 1 181 ? -6.021 2.181 19.342 1.00 91.44 181 SER A N 1
ATOM 1402 C CA . SER A 1 181 ? -4.625 1.861 19.017 1.00 91.44 181 SER A CA 1
ATOM 1403 C C . SER A 1 181 ? -4.399 2.065 17.523 1.00 91.44 181 SER A C 1
ATOM 1405 O O . SER A 1 181 ? -5.202 1.598 16.719 1.00 91.44 181 SER A O 1
ATOM 1407 N N . ASP A 1 182 ? -3.343 2.793 17.165 1.00 92.44 182 ASP A N 1
ATOM 1408 C CA . ASP A 1 182 ? -3.042 3.165 15.781 1.00 92.44 182 ASP A CA 1
ATOM 1409 C C . ASP A 1 182 ? -2.122 2.139 15.119 1.00 92.44 182 ASP A C 1
ATOM 1411 O O . ASP A 1 182 ? -1.147 1.685 15.719 1.00 92.44 182 ASP A O 1
ATOM 1415 N N . TYR A 1 183 ? -2.421 1.821 13.863 1.00 92.50 183 TYR A N 1
ATOM 1416 C CA . TYR A 1 183 ? -1.654 0.910 13.025 1.00 92.50 183 TYR A CA 1
ATOM 1417 C C . TYR A 1 183 ? -1.424 1.543 11.659 1.00 92.50 183 TYR A C 1
ATOM 1419 O O . TYR A 1 183 ? -2.333 2.125 11.061 1.00 92.50 183 TYR A O 1
ATOM 1427 N N . ASP A 1 184 ? -0.215 1.387 11.135 1.00 91.00 184 ASP A N 1
ATOM 1428 C CA . ASP A 1 184 ? 0.096 1.800 9.775 1.00 91.00 184 ASP A CA 1
ATOM 1429 C C . ASP A 1 184 ? -0.540 0.814 8.784 1.00 91.00 184 ASP A C 1
ATOM 1431 O O . ASP A 1 184 ? -0.364 -0.399 8.895 1.00 91.00 184 ASP A O 1
ATOM 1435 N N . GLU A 1 185 ? -1.264 1.324 7.789 1.00 90.25 185 GLU A N 1
ATOM 1436 C CA . GLU A 1 185 ? -1.965 0.521 6.784 1.00 90.25 185 GLU A CA 1
ATOM 1437 C C . GLU A 1 185 ? -1.165 0.436 5.485 1.00 90.25 185 GLU A C 1
ATOM 1439 O O . GLU A 1 185 ? -0.739 -0.641 5.052 1.00 90.25 185 GLU A O 1
ATOM 1444 N N . VAL A 1 186 ? -0.927 1.589 4.860 1.00 88.25 186 VAL A N 1
ATOM 1445 C CA . VAL A 1 186 ? -0.248 1.696 3.569 1.00 88.25 186 VAL A CA 1
ATOM 1446 C C . VAL A 1 186 ? 0.836 2.751 3.652 1.00 88.25 186 VAL A C 1
ATOM 1448 O O . VAL A 1 186 ? 0.596 3.902 4.018 1.00 88.25 186 VAL A O 1
ATOM 1451 N N . VAL A 1 187 ? 2.035 2.366 3.227 1.00 85.88 187 VAL A N 1
ATOM 1452 C CA . VAL A 1 187 ? 3.123 3.306 2.979 1.00 85.88 187 VAL A CA 1
ATOM 1453 C C . VAL A 1 187 ? 3.124 3.632 1.491 1.00 85.88 187 VAL A C 1
ATOM 1455 O O . VAL A 1 187 ? 3.205 2.736 0.644 1.00 85.88 187 VAL A O 1
ATOM 1458 N N . VAL A 1 188 ? 2.996 4.917 1.167 1.00 83.00 188 VAL A N 1
ATOM 1459 C CA . VAL A 1 188 ? 2.923 5.400 -0.214 1.00 83.00 188 VAL A CA 1
ATOM 1460 C C . VAL A 1 188 ? 4.185 6.184 -0.548 1.00 83.00 188 VAL A C 1
ATOM 1462 O O . VAL A 1 188 ? 4.566 7.119 0.147 1.00 83.00 188 VAL A O 1
ATOM 1465 N N . TRP A 1 189 ? 4.806 5.837 -1.670 1.00 78.06 189 TRP A N 1
ATOM 1466 C CA . TRP A 1 189 ? 5.933 6.538 -2.268 1.00 78.06 189 TRP A CA 1
ATOM 1467 C C . TRP A 1 189 ? 5.506 7.130 -3.607 1.00 78.06 189 TRP A C 1
ATOM 1469 O O . TRP A 1 189 ? 5.394 6.434 -4.619 1.00 78.06 189 TRP A O 1
ATOM 1479 N N . ASN A 1 190 ? 5.300 8.444 -3.626 1.00 74.25 190 ASN A N 1
ATOM 1480 C CA . ASN A 1 190 ? 4.910 9.171 -4.828 1.00 74.25 190 ASN A CA 1
ATOM 1481 C C . ASN A 1 190 ? 6.076 10.028 -5.340 1.00 74.25 190 ASN A C 1
ATOM 1483 O O . ASN A 1 190 ? 6.803 10.639 -4.561 1.00 74.25 190 ASN A O 1
ATOM 1487 N N . THR A 1 191 ? 6.224 10.141 -6.661 1.00 74.12 191 THR A N 1
ATOM 1488 C CA . THR A 1 191 ? 7.121 11.125 -7.283 1.00 74.12 191 THR A CA 1
ATOM 1489 C C . THR A 1 191 ? 6.730 12.562 -6.948 1.00 74.12 191 THR A C 1
ATOM 1491 O O . THR A 1 191 ? 7.581 13.439 -7.004 1.00 74.12 191 THR A O 1
ATOM 1494 N N . ALA A 1 192 ? 5.478 12.814 -6.552 1.00 73.31 192 ALA A N 1
ATOM 1495 C CA . ALA A 1 192 ? 5.039 14.108 -6.029 1.00 73.31 192 ALA A CA 1
ATOM 1496 C C . ALA A 1 192 ? 5.723 14.508 -4.706 1.00 73.31 192 ALA A C 1
ATOM 1498 O O . ALA A 1 192 ? 5.690 15.679 -4.352 1.00 73.31 192 ALA A O 1
ATOM 1499 N N . MET A 1 193 ? 6.353 13.562 -3.998 1.00 71.81 193 MET A N 1
ATOM 1500 C CA . MET A 1 193 ? 7.162 13.836 -2.800 1.00 71.81 193 MET A CA 1
ATOM 1501 C C . MET A 1 193 ? 8.558 14.370 -3.148 1.00 71.81 193 MET A C 1
ATOM 1503 O O . MET A 1 193 ? 9.292 14.820 -2.272 1.00 71.81 193 MET A O 1
ATOM 1507 N N . LEU A 1 194 ? 8.960 14.282 -4.419 1.00 75.94 194 LEU A N 1
ATOM 1508 C CA . LEU A 1 194 ? 10.205 14.875 -4.888 1.00 75.94 194 LEU A CA 1
ATOM 1509 C C . LEU A 1 194 ? 9.998 16.380 -5.093 1.00 75.94 194 LEU A C 1
ATOM 1511 O O . LEU A 1 194 ? 8.900 16.792 -5.477 1.00 75.94 194 LEU A O 1
ATOM 1515 N N . PRO A 1 195 ? 11.041 17.205 -4.899 1.00 75.62 195 PRO A N 1
ATOM 1516 C CA . PRO A 1 195 ? 10.964 18.623 -5.220 1.00 75.62 195 PRO A CA 1
ATOM 1517 C C . PRO A 1 195 ? 10.499 18.806 -6.670 1.00 75.62 195 PRO A C 1
ATOM 1519 O O . PRO A 1 195 ? 11.083 18.225 -7.590 1.00 75.62 195 PRO A O 1
ATOM 1522 N N . GLN A 1 196 ? 9.433 19.581 -6.874 1.00 70.88 196 GLN A N 1
ATOM 1523 C CA . GLN A 1 196 ? 8.924 19.897 -8.207 1.00 70.88 196 GLN A CA 1
ATOM 1524 C C . GLN A 1 196 ? 9.534 21.209 -8.701 1.00 70.88 196 GLN A C 1
ATOM 1526 O O . GLN A 1 196 ? 9.650 22.147 -7.910 1.00 70.88 196 GLN A O 1
ATOM 1531 N N . PRO A 1 197 ? 9.921 21.297 -9.986 1.00 69.81 197 PRO A N 1
ATOM 1532 C CA . PRO A 1 197 ? 10.398 22.552 -10.544 1.00 69.81 197 PRO A CA 1
ATOM 1533 C C . PRO A 1 197 ? 9.277 23.607 -10.496 1.00 69.81 197 PRO A C 1
ATOM 1535 O O . PRO A 1 197 ? 8.118 23.264 -10.747 1.00 69.81 197 PRO A O 1
ATOM 1538 N N . PRO A 1 198 ? 9.590 24.877 -10.181 1.00 68.62 198 PRO A N 1
ATOM 1539 C CA . PRO A 1 198 ? 8.604 25.952 -10.193 1.00 68.62 198 PRO A CA 1
ATOM 1540 C C . PRO A 1 198 ? 8.016 26.117 -11.601 1.00 68.62 198 PRO A C 1
ATOM 1542 O O . PRO A 1 198 ? 8.741 26.068 -12.593 1.00 68.62 198 PRO A O 1
ATOM 1545 N N . VAL A 1 199 ? 6.694 26.293 -11.680 1.00 65.94 199 VAL A N 1
ATOM 1546 C CA . VAL A 1 199 ? 5.950 26.384 -12.950 1.00 65.94 199 VAL A CA 1
ATOM 1547 C C . VAL A 1 199 ? 6.119 27.760 -13.616 1.00 65.94 199 VAL A C 1
ATOM 1549 O O . VAL A 1 199 ? 6.073 27.836 -14.841 1.00 65.94 199 VAL A O 1
ATOM 1552 N N . ASP A 1 200 ? 6.398 28.813 -12.835 1.00 61.50 200 ASP A N 1
ATOM 1553 C CA . ASP A 1 200 ? 6.275 30.209 -13.290 1.00 61.50 200 ASP A CA 1
ATOM 1554 C C . ASP A 1 200 ? 7.559 31.065 -13.248 1.00 61.50 200 ASP A C 1
ATOM 1556 O O . ASP A 1 200 ? 7.542 32.194 -13.735 1.00 61.50 200 ASP A O 1
ATOM 1560 N N . ASP A 1 201 ? 8.700 30.558 -12.767 1.00 51.44 201 ASP A N 1
ATOM 1561 C CA . ASP A 1 201 ? 9.928 31.366 -12.662 1.00 51.44 201 ASP A CA 1
ATOM 1562 C C . ASP A 1 201 ? 11.008 30.935 -13.665 1.00 51.44 201 ASP A C 1
ATOM 1564 O O . ASP A 1 201 ? 11.881 30.109 -13.393 1.00 51.44 201 ASP A O 1
ATOM 1568 N N . ALA A 1 202 ? 11.000 31.574 -14.839 1.00 54.00 202 ALA A N 1
ATOM 1569 C CA . ALA A 1 202 ? 12.060 31.463 -15.849 1.00 54.00 202 ALA A CA 1
ATOM 1570 C C . ALA A 1 202 ? 13.437 31.991 -15.370 1.00 54.00 202 ALA A C 1
ATOM 1572 O O . ALA A 1 202 ? 14.439 31.830 -16.068 1.00 54.00 202 ALA A O 1
ATOM 1573 N N . SER A 1 203 ? 13.499 32.622 -14.193 1.00 52.94 203 SER A N 1
ATOM 1574 C CA . SER A 1 203 ? 14.704 33.170 -13.559 1.00 52.94 203 SER A CA 1
ATOM 1575 C C . SER A 1 203 ? 15.474 32.145 -12.712 1.00 52.94 203 SER A C 1
ATOM 1577 O O . SER A 1 203 ? 16.698 32.217 -12.647 1.00 52.94 203 SER A O 1
ATOM 1579 N N . ASP A 1 204 ? 14.808 31.142 -12.125 1.00 50.66 204 ASP A N 1
ATOM 1580 C CA . ASP A 1 204 ? 15.450 30.127 -11.262 1.00 50.66 204 ASP A CA 1
ATOM 1581 C C . ASP A 1 204 ? 16.103 28.976 -12.069 1.00 50.66 204 ASP A C 1
ATOM 1583 O O . ASP A 1 204 ? 16.815 28.127 -11.529 1.00 50.66 204 ASP A O 1
ATOM 1587 N N . VAL A 1 205 ? 15.911 28.976 -13.396 1.00 52.47 205 VAL A N 1
ATOM 1588 C CA . VAL A 1 205 ? 16.532 28.052 -14.369 1.00 52.47 205 VAL A CA 1
ATOM 1589 C C . VAL A 1 205 ? 17.985 28.449 -14.703 1.00 52.47 205 VAL A C 1
ATOM 1591 O O . VAL A 1 205 ? 18.698 27.705 -15.375 1.00 52.47 205 VAL A O 1
ATOM 1594 N N . GLN A 1 206 ? 18.462 29.610 -14.239 1.00 56.66 206 GLN A N 1
ATOM 1595 C CA . GLN A 1 206 ? 19.783 30.137 -14.610 1.00 56.66 206 GLN A CA 1
ATOM 1596 C C . GLN A 1 206 ? 20.963 29.516 -13.852 1.00 56.66 206 GLN A C 1
ATOM 1598 O O . GLN A 1 206 ? 22.084 29.598 -14.354 1.00 56.66 206 GLN A O 1
ATOM 1603 N N . ASP A 1 207 ? 20.742 28.863 -12.705 1.00 68.06 207 ASP A N 1
ATOM 1604 C CA . ASP A 1 207 ? 21.810 28.160 -11.986 1.00 68.06 207 ASP A CA 1
ATOM 1605 C C . ASP A 1 207 ? 21.710 26.630 -12.173 1.00 68.06 207 ASP A C 1
ATOM 1607 O O . ASP A 1 207 ? 20.982 25.954 -11.433 1.00 68.06 207 ASP A O 1
ATOM 1611 N N . PRO A 1 208 ? 22.458 26.044 -13.132 1.00 70.94 208 PRO A N 1
ATOM 1612 C CA . PRO A 1 208 ? 22.409 24.610 -13.418 1.00 70.94 208 PRO A CA 1
ATOM 1613 C C . PRO A 1 208 ? 22.802 23.746 -12.212 1.00 70.94 208 PRO A C 1
ATOM 1615 O O . PRO A 1 208 ? 22.358 22.600 -12.106 1.00 70.94 208 PRO A O 1
ATOM 1618 N N . GLN A 1 209 ? 23.596 24.282 -11.277 1.00 74.06 209 GLN A N 1
ATOM 1619 C CA . GLN A 1 2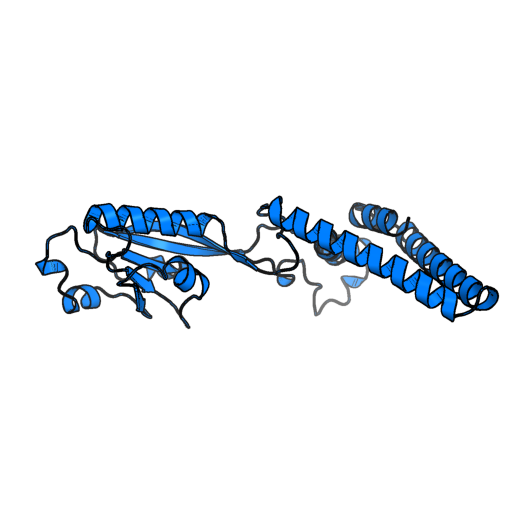09 ? 23.981 23.586 -10.050 1.00 74.06 209 GLN A CA 1
ATOM 1620 C C . GLN A 1 209 ? 22.785 23.426 -9.104 1.00 74.06 209 GLN A C 1
ATOM 1622 O O . GLN A 1 209 ? 22.563 22.351 -8.530 1.00 74.06 209 GLN A O 1
ATOM 1627 N N . ARG A 1 210 ? 21.985 24.487 -8.961 1.00 72.25 210 ARG A N 1
ATOM 1628 C CA . ARG A 1 210 ? 20.758 24.486 -8.160 1.00 72.25 210 ARG A CA 1
ATOM 1629 C C . ARG A 1 210 ? 19.711 23.562 -8.777 1.00 72.25 210 ARG A C 1
ATOM 1631 O O . ARG A 1 210 ? 19.163 22.709 -8.087 1.00 72.25 210 ARG A O 1
ATOM 1638 N N . THR A 1 211 ? 19.517 23.627 -10.095 1.00 76.75 211 THR A N 1
ATOM 1639 C CA . THR A 1 211 ? 18.567 22.745 -10.790 1.00 76.75 211 THR A CA 1
ATOM 1640 C C . THR A 1 211 ? 18.926 21.261 -10.639 1.00 76.75 211 THR A C 1
ATOM 1642 O O . THR A 1 211 ? 18.052 20.421 -10.402 1.00 76.75 211 THR A O 1
ATOM 1645 N N . TRP A 1 212 ? 20.215 20.919 -10.735 1.00 75.25 212 TRP A N 1
ATOM 1646 C CA . TRP A 1 212 ? 20.685 19.549 -10.534 1.00 75.25 212 TRP A CA 1
ATOM 1647 C C . TRP A 1 212 ? 20.455 19.057 -9.111 1.00 75.25 212 TRP A C 1
ATOM 1649 O O . TRP A 1 212 ? 19.831 18.017 -8.912 1.00 75.25 212 TRP A O 1
ATOM 1659 N N . SER A 1 213 ? 20.967 19.795 -8.126 1.00 76.38 213 SER A N 1
ATOM 1660 C CA . SER A 1 213 ? 20.930 19.399 -6.717 1.00 76.38 213 SER A CA 1
ATOM 1661 C C . SER A 1 213 ? 19.508 19.289 -6.174 1.00 76.38 213 SER A C 1
ATOM 1663 O O . SER A 1 213 ? 19.228 18.348 -5.432 1.00 76.38 213 SER A O 1
ATOM 1665 N N . THR A 1 214 ? 18.619 20.204 -6.566 1.00 75.56 214 THR A N 1
ATOM 1666 C CA . THR A 1 214 ? 17.257 20.282 -6.033 1.00 75.56 214 THR A CA 1
ATOM 1667 C C . THR A 1 214 ? 16.271 19.390 -6.785 1.00 75.56 214 THR A C 1
ATOM 1669 O O . THR A 1 214 ? 15.427 18.781 -6.140 1.00 75.56 214 THR A O 1
ATOM 1672 N N . TYR A 1 215 ? 16.374 19.249 -8.112 1.00 77.94 215 TYR A N 1
ATOM 1673 C CA . TYR A 1 215 ? 15.334 18.568 -8.905 1.00 77.94 215 TYR A CA 1
ATOM 1674 C C . TYR A 1 215 ? 15.833 17.299 -9.604 1.00 77.94 215 TYR A C 1
ATOM 1676 O O . TYR A 1 215 ? 15.248 16.225 -9.455 1.00 77.94 215 TYR A O 1
ATOM 1684 N N . GLN A 1 216 ? 16.937 17.383 -10.353 1.00 77.38 216 GLN A N 1
ATOM 1685 C CA . GLN A 1 216 ? 17.379 16.259 -11.193 1.00 77.38 216 GLN A CA 1
ATOM 1686 C C . GLN A 1 216 ? 18.007 15.123 -10.374 1.00 77.38 216 GLN A C 1
ATOM 1688 O O . GLN A 1 216 ? 17.753 13.946 -10.638 1.00 77.38 216 GLN A O 1
ATOM 1693 N N . ARG A 1 217 ? 18.805 15.455 -9.354 1.00 77.94 217 ARG A N 1
ATOM 1694 C CA . ARG A 1 217 ? 19.490 14.481 -8.499 1.00 77.94 217 ARG A CA 1
ATOM 1695 C C . ARG A 1 217 ? 18.511 13.675 -7.640 1.00 77.94 217 ARG A C 1
ATOM 1697 O O . ARG A 1 217 ? 18.652 12.452 -7.651 1.00 77.94 217 ARG A O 1
ATOM 1704 N N . PRO A 1 218 ? 17.515 14.263 -6.946 1.00 77.69 218 PRO A N 1
ATOM 1705 C CA . PRO A 1 218 ? 16.514 13.479 -6.219 1.00 77.69 218 PRO A CA 1
ATOM 1706 C C . PRO A 1 218 ? 15.708 12.559 -7.137 1.00 77.69 218 PRO A C 1
ATOM 1708 O O . PRO A 1 218 ? 15.484 11.401 -6.791 1.00 77.69 218 PRO A O 1
ATOM 1711 N N . LEU A 1 219 ? 15.361 13.016 -8.344 1.00 77.69 219 LEU A N 1
ATOM 1712 C CA . LEU A 1 219 ? 14.649 12.199 -9.327 1.00 77.69 219 LEU A CA 1
ATOM 1713 C C . LEU A 1 219 ? 15.489 11.012 -9.811 1.00 77.69 219 LEU A C 1
ATOM 1715 O O . LEU A 1 219 ? 15.003 9.882 -9.844 1.00 77.69 219 LEU A O 1
ATOM 1719 N N . LEU A 1 220 ? 16.770 11.228 -10.120 1.00 76.38 220 LEU A N 1
ATOM 1720 C CA . LEU A 1 220 ? 17.681 10.143 -10.494 1.00 76.38 220 LEU A CA 1
ATOM 1721 C C . LEU A 1 220 ? 17.967 9.194 -9.324 1.00 76.38 220 LEU A C 1
ATOM 1723 O O . LEU A 1 220 ? 18.032 7.982 -9.527 1.00 76.38 220 LEU A O 1
ATOM 1727 N N . ARG A 1 221 ? 18.097 9.711 -8.094 1.00 76.69 221 ARG A N 1
ATOM 1728 C CA . ARG A 1 221 ? 18.215 8.896 -6.873 1.00 76.69 221 ARG A CA 1
ATOM 1729 C C . ARG A 1 221 ? 16.981 8.031 -6.664 1.00 76.69 221 ARG A C 1
ATOM 1731 O O . ARG A 1 221 ? 17.122 6.849 -6.358 1.00 76.69 221 ARG A O 1
ATOM 1738 N N . TRP A 1 222 ? 15.793 8.581 -6.876 1.00 75.69 222 TRP A N 1
ATOM 1739 C CA . TRP A 1 222 ? 14.553 7.823 -6.813 1.00 75.69 222 TRP A CA 1
ATOM 1740 C C . TRP A 1 222 ? 14.477 6.772 -7.926 1.00 75.69 222 TRP A C 1
ATOM 1742 O O . TRP A 1 222 ? 14.145 5.624 -7.660 1.00 75.69 222 TRP A O 1
ATOM 1752 N N . LEU A 1 223 ? 14.872 7.094 -9.158 1.00 75.56 223 LEU A N 1
ATOM 1753 C CA . LEU A 1 223 ? 14.841 6.136 -10.267 1.00 75.56 223 LEU A CA 1
ATOM 1754 C C . LEU A 1 223 ? 15.849 4.984 -10.090 1.00 75.56 223 LEU A C 1
ATOM 1756 O O . LEU A 1 223 ? 15.532 3.837 -10.394 1.00 75.56 223 LEU A O 1
ATOM 1760 N N . MET A 1 224 ? 17.049 5.277 -9.579 1.00 71.31 224 MET A N 1
ATOM 1761 C CA . MET A 1 224 ? 18.150 4.310 -9.458 1.00 71.31 224 MET A CA 1
ATOM 1762 C C . MET A 1 224 ? 18.126 3.522 -8.147 1.00 71.31 224 MET A C 1
ATOM 1764 O O . MET A 1 224 ? 18.382 2.317 -8.140 1.00 71.31 224 MET A O 1
ATOM 1768 N N . TYR A 1 225 ? 17.850 4.204 -7.036 1.00 70.44 225 TYR A N 1
ATOM 1769 C CA . TYR A 1 225 ? 17.920 3.635 -5.688 1.00 70.44 225 TYR A CA 1
ATOM 1770 C C . TYR A 1 225 ? 16.571 3.558 -4.994 1.00 70.44 225 TYR A C 1
ATOM 1772 O O . TYR A 1 225 ? 16.508 2.979 -3.911 1.00 70.44 225 TYR A O 1
ATOM 1780 N N . ARG A 1 226 ? 15.517 4.138 -5.586 1.00 71.44 226 ARG A N 1
ATOM 1781 C CA . ARG A 1 226 ? 14.203 4.267 -4.950 1.00 71.44 226 ARG A CA 1
ATOM 1782 C C . ARG A 1 226 ? 14.346 4.888 -3.563 1.00 71.44 226 ARG A C 1
ATOM 1784 O O . ARG A 1 226 ? 13.801 4.399 -2.598 1.00 71.44 226 ARG A O 1
ATOM 1791 N N . LYS A 1 227 ? 15.147 5.941 -3.423 1.00 70.62 227 LYS A N 1
ATOM 1792 C CA . LYS A 1 227 ? 15.338 6.601 -2.129 1.00 70.62 227 LYS A CA 1
ATOM 1793 C C . LYS A 1 227 ? 14.624 7.941 -2.124 1.00 70.62 227 LYS A C 1
ATOM 1795 O O . LYS A 1 227 ? 14.760 8.702 -3.080 1.00 70.62 227 LYS A O 1
ATOM 1800 N N . VAL A 1 228 ? 13.901 8.214 -1.048 1.00 70.31 228 VAL A N 1
ATOM 1801 C CA . VAL A 1 228 ? 13.348 9.537 -0.745 1.00 70.31 228 VAL A CA 1
ATOM 1802 C C . VAL A 1 228 ? 14.089 10.125 0.452 1.00 70.31 228 VAL A C 1
ATOM 1804 O O . VAL A 1 228 ? 14.580 9.393 1.311 1.00 70.31 228 VAL A O 1
ATOM 1807 N N . GLU A 1 229 ? 14.244 11.447 0.458 1.00 68.81 229 GLU A N 1
ATOM 1808 C CA . GLU A 1 229 ? 14.890 12.173 1.561 1.00 68.81 229 GLU A CA 1
ATOM 1809 C C . GLU A 1 229 ? 13.885 12.551 2.656 1.00 68.81 229 GLU A C 1
ATOM 1811 O O . GLU A 1 229 ? 14.256 12.632 3.824 1.00 68.81 229 GLU A O 1
ATOM 1816 N N . GLN A 1 230 ? 12.616 12.734 2.285 1.00 72.88 230 GLN A N 1
ATOM 1817 C CA . GLN A 1 230 ? 11.511 12.954 3.214 1.00 72.88 230 GLN A CA 1
ATOM 1818 C C . GLN A 1 230 ? 10.830 11.622 3.561 1.00 72.88 230 GLN A C 1
ATOM 1820 O O . GLN A 1 230 ? 10.780 10.733 2.703 1.00 72.88 230 GLN A O 1
ATOM 1825 N N . PRO A 1 231 ? 10.312 11.466 4.794 1.00 71.88 231 PRO A N 1
ATOM 1826 C CA . PRO A 1 231 ? 9.564 10.273 5.162 1.00 71.88 231 PRO A CA 1
ATOM 1827 C C . PRO A 1 231 ? 8.335 10.125 4.249 1.00 71.88 231 PRO A C 1
ATOM 1829 O O . PRO A 1 231 ? 7.685 11.129 3.941 1.00 71.88 231 PRO A O 1
ATOM 1832 N N . PRO A 1 232 ? 8.027 8.902 3.783 1.00 77.19 232 PRO A N 1
ATOM 1833 C CA . PRO A 1 232 ? 6.856 8.670 2.949 1.00 77.19 232 PRO A CA 1
ATOM 1834 C C . PRO A 1 232 ? 5.569 8.987 3.710 1.00 77.19 232 PRO A C 1
ATOM 1836 O O . PRO A 1 232 ? 5.522 8.948 4.939 1.00 77.19 232 PRO A O 1
ATOM 1839 N N . THR A 1 233 ? 4.505 9.269 2.964 1.00 81.50 233 THR A N 1
ATOM 1840 C CA . THR A 1 233 ? 3.170 9.396 3.546 1.00 81.50 233 THR A CA 1
ATOM 1841 C C . THR A 1 233 ? 2.693 8.020 3.986 1.00 81.50 233 THR A C 1
ATOM 1843 O O . THR A 1 233 ? 2.676 7.078 3.188 1.00 81.50 233 THR A O 1
ATOM 1846 N N . VAL A 1 234 ? 2.298 7.930 5.250 1.00 86.06 234 VAL A N 1
ATOM 1847 C CA . VAL A 1 234 ? 1.723 6.729 5.842 1.00 86.06 234 VAL A CA 1
ATOM 1848 C C . VAL A 1 234 ? 0.240 6.979 6.062 1.00 86.06 234 VAL A C 1
ATOM 1850 O O . VAL A 1 234 ? -0.145 7.985 6.656 1.00 86.06 234 VAL A O 1
ATOM 1853 N N . GLN A 1 235 ? -0.585 6.094 5.516 1.00 88.62 235 GLN A N 1
ATOM 1854 C CA . GLN A 1 235 ? -2.004 6.019 5.834 1.00 88.62 235 GLN A CA 1
ATOM 1855 C C . GLN A 1 235 ? -2.156 5.049 6.998 1.00 88.62 235 GLN A C 1
ATOM 1857 O O . GLN A 1 235 ? -1.580 3.963 6.952 1.00 88.62 235 GLN A O 1
ATOM 1862 N N . SER A 1 236 ? -2.884 5.455 8.033 1.00 91.12 236 SER A N 1
ATOM 1863 C CA . SER A 1 236 ? -3.058 4.679 9.257 1.00 91.12 236 SER A CA 1
ATOM 1864 C C . SER A 1 236 ? -4.530 4.467 9.586 1.00 91.12 236 SER A C 1
ATOM 1866 O O . SER A 1 236 ? -5.406 5.265 9.232 1.00 91.12 236 SER A O 1
ATOM 1868 N N . VAL A 1 237 ? -4.781 3.377 10.300 1.00 91.88 237 VAL A N 1
ATOM 1869 C CA . VAL A 1 237 ? -6.082 2.980 10.824 1.00 91.88 237 VAL A CA 1
ATOM 1870 C C . VAL A 1 237 ? -5.996 2.802 12.330 1.00 91.88 237 VAL A C 1
ATOM 1872 O O . VAL A 1 237 ? -5.009 2.299 12.861 1.00 91.88 237 VAL A O 1
ATOM 1875 N N . THR A 1 238 ? -7.053 3.195 13.022 1.00 91.94 238 THR A N 1
ATOM 1876 C CA . THR A 1 238 ? -7.177 3.069 14.467 1.00 91.94 238 THR A CA 1
ATOM 1877 C C . THR A 1 238 ? -8.157 1.950 14.792 1.00 91.94 238 THR A C 1
ATOM 1879 O O . THR A 1 238 ? -9.308 1.967 14.344 1.00 91.94 238 THR A O 1
ATOM 1882 N N . LEU A 1 239 ? -7.707 0.984 15.591 1.00 92.69 239 LEU A N 1
ATOM 1883 C CA . LEU A 1 239 ? -8.556 -0.014 16.228 1.00 92.69 239 LEU A CA 1
ATOM 1884 C C . LEU A 1 239 ? -9.105 0.559 17.527 1.00 92.69 239 LEU A C 1
ATOM 1886 O O . LEU A 1 239 ? -8.366 0.795 18.479 1.00 92.69 239 LEU A O 1
ATOM 1890 N N . TRP A 1 240 ? -10.413 0.722 17.580 1.00 89.81 240 TRP A N 1
ATOM 1891 C CA . TRP A 1 240 ? -11.147 1.136 18.755 1.00 89.81 240 TRP A CA 1
ATOM 1892 C C . TRP A 1 240 ? -11.792 -0.079 19.413 1.00 89.81 240 TRP A C 1
ATOM 1894 O O . TRP A 1 240 ? -12.595 -0.800 18.812 1.00 89.81 240 TRP A O 1
ATOM 1904 N N . ALA A 1 241 ? -11.467 -0.284 20.684 1.00 87.19 241 ALA A N 1
ATOM 1905 C CA . ALA A 1 241 ? -11.997 -1.365 21.494 1.00 87.19 241 ALA A CA 1
ATOM 1906 C C . ALA A 1 241 ? -12.562 -0.820 22.808 1.00 87.19 241 ALA A C 1
ATOM 1908 O O . ALA A 1 241 ? -11.923 -0.030 23.495 1.00 87.19 241 ALA A O 1
ATOM 1909 N N . ALA A 1 242 ? -13.758 -1.273 23.181 1.00 84.00 242 ALA A N 1
ATOM 1910 C CA . ALA A 1 242 ? -14.307 -1.020 24.509 1.00 84.00 242 ALA A CA 1
ATOM 1911 C C . ALA A 1 242 ? -13.415 -1.609 25.618 1.00 84.00 242 ALA A C 1
ATOM 1913 O O . ALA A 1 242 ? -12.932 -2.738 25.480 1.00 84.00 242 ALA A O 1
ATOM 1914 N N . ARG A 1 243 ? -13.211 -0.846 26.692 1.00 72.88 243 ARG A N 1
ATOM 1915 C CA . ARG A 1 243 ? -12.463 -1.262 27.884 1.00 72.88 243 ARG A CA 1
ATOM 1916 C C . ARG A 1 243 ? -13.087 -2.450 28.613 1.00 72.88 243 ARG A C 1
ATOM 1918 O O . ARG A 1 243 ? -14.332 -2.503 28.705 1.00 72.88 243 ARG A O 1
#

Secondary structure (DSSP, 8-state):
-HHHHHHHHHH-SS--HHHHHHHHHHHHHHHHHHHHHHHHH-HHHHHHHHHHHHHHHHHHHHHHHHHHHHH--BTTB-STT-SEEE-THHHHHHHHHHHHHHHHHSSTT-SEEEEE-SSS--HHHHHHTTT-TEEEEES---HHHHHHTTGGGG-GGGPPEEEEEGGGGGG----TTEEEEEEEEEEE--GGGSPPPPSS-TTGGG-HHHHIIIIIHHHHHHHHH---SSPPEEEEEEEEEE-

Sequence (243 aa):
AGAIWLVALVDSQIVSGQPWFTGLIIVALSLVVWVIYGFWAGWGLMARLAFYFYGALLLALTVRSTWQLNQMFGLMQPGGIWPASTSPDMRLLVEDVERLSSARRGDPNQAELLAVYDVAPDPVVGWYLRDMRNLEHVRGVDASTFQAQSFAALGAPNWPLIVAPATRNDSLALPDPYIGSDYDEVVVWNTAMLPQPPVDDASDVQDPQRTWSTYQRPLLRWLMYRKVEQPPTVQSVTLWAAR